Protein AF-A0A1I7NEY3-F1 (afdb_monomer)

Nearest PDB structures (foldseek):
  8rte-assembly1_A  TM=3.193E-01  e=5.894E-01  Bacillus phage phi105
  8rte-assembly1_B  TM=3.015E-01  e=9.142E-01  Bacillus phage phi105
  3q15-assembly2_B-3  TM=2.788E-01  e=2.014E+00  Bacillus subtilis
  4i9e-assembly1_B  TM=2.962E-01  e=4.844E+00  Bacillus subtilis subsp. subtilis str. 168
  4gyo-assembly3_B  TM=3.243E-01  e=7.190E+00  Bacillus subtilis subsp. subtilis str. 168

Foldseek 3Di:
DPPVVVVVVVVPVPPDDDPVVVVCVVPVDDDDPDDDDDDDPDDPPPPDVVVVVVVVVVLDALLVLLLVLLVCLLVVVLLSSLVSLQSSQCRCVVDPHDLLSNLLSLLSNLVSCLLVVNLVSNLVSLVVSLVSLVVVLVCLVVDDWDQPPDDPVSVVVCVVCVCVVSVVVSVLLSLLSVLLSLLSVLSSVCSVVVALPDPVNLVSLVVSLVSCCVNVNCPQLSNVLSPPDPPPDPLSRSSNSSVVLSVVLVVVLVVDVVGTDPSSSSSNSSSSSRDHQHSVNSVSSVVVVVVVVVCVVVVDDD

Organism: NCBI:txid51670

Sequence (302 aa):
MQISSILNAVRRDIAGANLYWLALVESGCILVEREASFFPIGDWQLPHKSELQARVAEIGTWTDQSLHAFAAMARVQIDDAARLWIRAAAIAEGAPSPAPLLAASRSNAGVAHIILGNAHEARHAFRTAEEGWRLVIAGIATLDVPMTGATSFHFRLATKVPHALIEPRRQRYRQLAEAALAITRFNLLIVDAGDPASESVTLQARDLTAMLKDILGPGSPEVRLLATPAEPATDASVFSSYAAKAADFAHRQNTLSTALSEDCATLEAAVALTALLGPQTFSAVRHLRKTEKARSEIGMPH

Mean predicted aligned error: 12.46 Å

pLDDT: mean 77.88, std 22.39, range [28.67, 98.69]

Secondary structure (DSSP, 8-state):
--HHHHHHHHTTS-SSS-TTTHHHHHTT-----S------S----PPPHHHHHHHHHHS--HHHHHHHHHHHHHTT-HHHHHHHHHHHHHHHHSS---HHHHHHHHHHHHHHHHHTT-HHHHHHHHHHHHHHHHHHHHHGGG-----TT--HHHHHHHHH-HHHHHHHHHHHHHHHHHHHHHHHHHHHHHHHH--TTSHHHHHHHHHHHHHHHHHH-TT-HHHHHHHS-SS---HHHHHHHHHHHHHHHHHHHHHHTTTS-HHHHHHHHHHHT-----HHHHHHHHHHHHHHHHHHHHT---

Structure (mmCIF, N/CA/C/O backbone):
data_AF-A0A1I7NEY3-F1
#
_entry.id   AF-A0A1I7NEY3-F1
#
loop_
_atom_site.group_PDB
_atom_site.id
_atom_site.type_symbol
_atom_site.label_atom_id
_atom_site.label_alt_id
_atom_site.label_comp_id
_atom_site.label_asym_id
_atom_site.label_entity_id
_atom_site.label_seq_id
_atom_site.pdbx_PDB_ins_code
_atom_site.Cartn_x
_atom_site.Cartn_y
_atom_site.Cartn_z
_atom_site.occupancy
_atom_site.B_iso_or_equiv
_atom_site.auth_seq_id
_atom_site.auth_comp_id
_atom_site.auth_asym_id
_atom_site.auth_atom_id
_atom_site.pdbx_PDB_model_num
ATOM 1 N N . MET A 1 1 ? -22.457 -8.016 -43.885 1.00 47.84 1 MET A N 1
ATOM 2 C CA . MET A 1 1 ? -22.580 -9.472 -43.631 1.00 47.84 1 MET A CA 1
ATOM 3 C C . MET A 1 1 ? -21.292 -10.066 -43.022 1.00 47.84 1 MET A C 1
ATOM 5 O O . MET A 1 1 ? -20.908 -11.169 -43.370 1.00 47.84 1 MET A O 1
ATOM 9 N N . GLN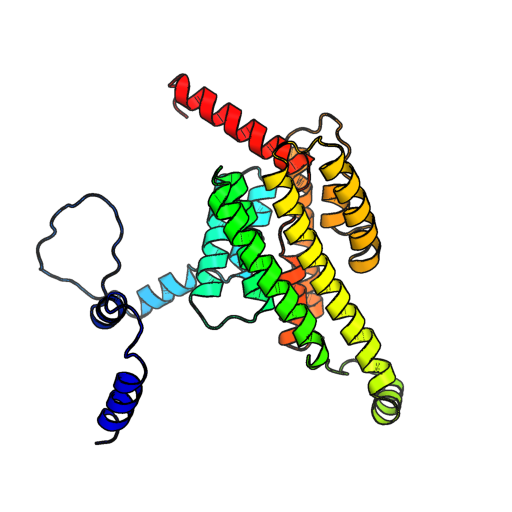 A 1 2 ? -20.623 -9.360 -42.094 1.00 42.41 2 GLN A N 1
ATOM 10 C CA . GLN A 1 2 ? -19.367 -9.817 -41.455 1.00 42.41 2 GLN A CA 1
ATOM 11 C C . GLN A 1 2 ? -19.383 -9.748 -39.912 1.00 42.41 2 GLN A C 1
ATOM 13 O O . GLN A 1 2 ? -18.540 -10.360 -39.271 1.00 42.41 2 GLN A O 1
ATOM 18 N N . ILE A 1 3 ? -20.383 -9.099 -39.300 1.00 37.59 3 ILE A N 1
ATOM 19 C CA . ILE A 1 3 ? -20.513 -8.980 -37.832 1.00 37.59 3 ILE A CA 1
ATOM 20 C C . ILE A 1 3 ? -21.095 -10.265 -37.203 1.00 37.59 3 ILE A C 1
ATOM 22 O O . ILE A 1 3 ? -20.729 -10.646 -36.096 1.00 37.59 3 ILE A O 1
ATOM 26 N N . SER A 1 4 ? -21.925 -11.009 -37.943 1.00 35.53 4 SER A N 1
ATOM 27 C CA . SER A 1 4 ? -22.541 -12.259 -37.461 1.00 35.53 4 SER A CA 1
ATOM 28 C C . SER A 1 4 ? -21.542 -13.423 -37.315 1.00 35.53 4 SER A C 1
ATOM 30 O O . SER A 1 4 ? -21.757 -14.321 -36.506 1.00 35.53 4 SER A O 1
ATOM 32 N N . SER A 1 5 ? -20.416 -13.388 -38.038 1.00 34.34 5 SER A N 1
ATOM 33 C CA . SER A 1 5 ? -19.360 -14.410 -37.944 1.00 34.34 5 SER A CA 1
ATOM 34 C C . SER A 1 5 ? -18.531 -14.266 -36.659 1.00 34.34 5 SER A C 1
ATOM 36 O O . SER A 1 5 ? -18.261 -15.252 -35.977 1.00 34.34 5 SER A O 1
ATOM 38 N N . ILE A 1 6 ? -18.220 -13.023 -36.269 1.00 38.16 6 ILE A N 1
ATOM 39 C CA . ILE A 1 6 ? -17.430 -12.707 -35.069 1.00 38.16 6 ILE A CA 1
ATOM 40 C C . ILE A 1 6 ? -18.232 -13.012 -33.793 1.00 38.16 6 ILE A C 1
ATOM 42 O O . ILE A 1 6 ? -17.700 -13.598 -32.853 1.00 38.16 6 ILE A O 1
ATOM 46 N N . LEU A 1 7 ? -19.540 -12.730 -33.792 1.00 36.28 7 LEU A N 1
ATOM 47 C CA . LEU A 1 7 ? -20.427 -13.051 -32.665 1.00 36.28 7 LEU A CA 1
ATOM 48 C C . LEU A 1 7 ? -20.604 -14.564 -32.449 1.00 36.28 7 LEU A C 1
ATOM 50 O O . LEU A 1 7 ? -20.715 -15.014 -31.312 1.00 36.28 7 LEU A O 1
ATOM 54 N N . ASN A 1 8 ? -20.570 -15.372 -33.513 1.00 36.88 8 ASN A N 1
ATOM 55 C CA . ASN A 1 8 ? -20.680 -16.829 -33.395 1.00 36.88 8 ASN A CA 1
ATOM 56 C C . ASN A 1 8 ? -19.380 -17.512 -32.935 1.00 36.88 8 ASN A C 1
ATOM 58 O O . ASN A 1 8 ? -19.449 -18.631 -32.425 1.00 36.88 8 ASN A O 1
ATOM 62 N N . ALA A 1 9 ? -18.225 -16.856 -33.090 1.00 35.66 9 ALA A N 1
ATOM 63 C CA . ALA A 1 9 ? -16.947 -17.343 -32.569 1.00 35.66 9 ALA A CA 1
ATOM 64 C C . ALA A 1 9 ? -16.837 -17.108 -31.052 1.00 35.66 9 ALA A C 1
ATOM 66 O O . ALA A 1 9 ? -16.517 -18.034 -30.315 1.00 35.66 9 ALA A O 1
ATOM 67 N N . VAL A 1 10 ? -17.234 -15.923 -30.570 1.00 38.28 10 VAL A N 1
ATOM 68 C CA . VAL A 1 10 ? -17.257 -15.600 -29.127 1.00 38.28 10 VAL A CA 1
ATOM 69 C C . VAL A 1 10 ? -18.265 -16.472 -28.363 1.00 38.28 10 VAL A C 1
ATOM 71 O O . VAL A 1 10 ? -18.038 -16.835 -27.213 1.00 38.28 10 VAL A O 1
ATOM 74 N N . ARG A 1 11 ? -19.357 -16.890 -29.018 1.00 38.28 11 ARG A N 1
ATOM 75 C CA . ARG A 1 11 ? -20.401 -17.731 -28.410 1.00 38.28 11 ARG A CA 1
ATOM 76 C C . ARG A 1 11 ? -19.991 -19.195 -28.186 1.00 38.28 11 ARG A C 1
ATOM 78 O O . ARG A 1 11 ? -20.669 -19.879 -27.426 1.00 38.28 11 ARG A O 1
ATOM 85 N N . ARG A 1 12 ? -18.930 -19.697 -28.835 1.00 37.97 12 ARG A N 1
ATOM 86 C CA . ARG A 1 12 ? -18.496 -21.106 -28.690 1.00 37.97 12 ARG A CA 1
ATOM 87 C C . ARG A 1 12 ? -17.447 -21.339 -27.604 1.00 37.97 12 ARG A C 1
ATOM 89 O O . ARG A 1 12 ? -17.398 -22.452 -27.095 1.00 37.97 12 ARG A O 1
ATOM 96 N N . ASP A 1 13 ? -16.698 -20.317 -27.195 1.00 35.66 13 ASP A N 1
ATOM 97 C CA . ASP A 1 13 ? -15.629 -20.466 -26.190 1.00 35.66 13 ASP A CA 1
ATOM 98 C C . ASP A 1 13 ? -16.082 -20.231 -24.736 1.00 35.66 13 ASP A C 1
ATOM 100 O O . ASP A 1 13 ? -15.314 -20.439 -23.802 1.00 35.66 13 ASP A O 1
ATOM 104 N N . ILE A 1 14 ? -17.350 -19.871 -24.508 1.00 41.09 14 ILE A N 1
ATOM 105 C CA . ILE A 1 14 ? -17.916 -19.639 -23.165 1.00 41.09 14 ILE A CA 1
ATOM 106 C C . ILE A 1 14 ? -18.933 -20.739 -22.822 1.00 41.09 14 ILE A C 1
ATOM 108 O O . ILE A 1 14 ? -20.052 -20.483 -22.390 1.00 41.09 14 ILE A O 1
ATOM 112 N N . ALA A 1 15 ? -18.558 -22.002 -23.031 1.00 34.91 15 ALA A N 1
ATOM 113 C CA . ALA A 1 15 ? -19.381 -23.157 -22.651 1.00 34.91 15 ALA A CA 1
ATOM 114 C C . ALA A 1 15 ? -19.146 -23.631 -21.198 1.00 34.91 15 ALA A C 1
ATOM 116 O O . ALA A 1 15 ? -19.562 -24.728 -20.837 1.00 34.91 15 ALA A O 1
ATOM 117 N N . GLY A 1 16 ? -18.492 -22.823 -20.352 1.00 39.34 16 GLY A N 1
ATOM 118 C CA . GLY A 1 16 ? -18.157 -23.206 -18.972 1.00 39.34 16 GLY A CA 1
ATOM 119 C C . GLY A 1 16 ? -18.283 -22.114 -17.907 1.00 39.34 16 GLY A C 1
ATOM 120 O O . GLY A 1 16 ? -17.994 -22.386 -16.747 1.00 39.34 16 GLY A O 1
ATOM 121 N N . ALA A 1 17 ? -18.714 -20.896 -18.254 1.00 35.00 17 ALA A N 1
ATOM 122 C CA . ALA A 1 17 ? -18.851 -19.804 -17.291 1.00 35.00 17 ALA A CA 1
ATOM 123 C C . ALA A 1 17 ? -20.328 -19.460 -17.056 1.00 35.00 17 ALA A C 1
ATOM 125 O O . ALA A 1 17 ? -21.095 -19.257 -17.993 1.00 35.00 17 ALA A O 1
ATOM 126 N N . ASN A 1 18 ? -20.698 -19.427 -15.777 1.00 33.25 18 ASN A N 1
ATOM 127 C CA . ASN A 1 18 ? -22.007 -19.118 -15.204 1.00 33.25 18 ASN A CA 1
ATOM 128 C C . ASN A 1 18 ? -22.864 -18.143 -16.048 1.00 33.25 18 ASN A C 1
ATOM 130 O O . ASN A 1 18 ? -22.547 -16.960 -16.171 1.00 33.25 18 ASN A O 1
ATOM 134 N N . LEU A 1 19 ? -24.004 -18.634 -16.550 1.00 33.75 19 LEU A N 1
ATOM 135 C CA . LEU A 1 19 ? -24.998 -17.914 -17.371 1.00 33.75 19 LEU A CA 1
ATOM 136 C C . LEU A 1 19 ? -25.639 -16.682 -16.692 1.00 33.75 19 LEU A C 1
ATOM 138 O O . LEU A 1 19 ? -26.406 -15.965 -17.327 1.00 33.75 19 LEU A O 1
ATOM 142 N N . TYR A 1 20 ? -25.308 -16.401 -15.430 1.00 31.70 20 TYR A N 1
ATOM 143 C CA . TYR A 1 20 ? -25.835 -15.261 -14.678 1.00 31.70 20 TYR A CA 1
ATOM 144 C C . TYR A 1 20 ? -25.237 -13.902 -15.079 1.00 31.70 20 TYR A C 1
ATOM 146 O O . TYR A 1 20 ? -25.885 -12.879 -14.879 1.00 31.70 20 TYR A O 1
ATOM 154 N N . TRP A 1 21 ? -24.044 -13.863 -15.682 1.00 31.83 21 TRP A N 1
ATOM 155 C CA . TRP A 1 21 ? -23.381 -12.589 -16.005 1.00 31.83 21 TRP A CA 1
ATOM 156 C C . TRP A 1 21 ? -23.714 -12.038 -17.397 1.00 31.83 21 TRP A C 1
ATOM 158 O O . TRP A 1 21 ? -23.719 -10.824 -17.589 1.00 31.83 21 TRP A O 1
ATOM 168 N N . LEU A 1 22 ? -24.058 -12.897 -18.361 1.00 30.47 22 LEU A N 1
ATOM 169 C CA . LEU A 1 22 ? -24.340 -12.466 -19.738 1.00 30.47 22 LEU A CA 1
ATOM 170 C C . LEU A 1 22 ? -25.695 -11.755 -19.880 1.00 30.47 22 LEU A C 1
ATOM 172 O O . LEU A 1 22 ? -25.815 -10.836 -20.686 1.00 30.47 22 LEU A O 1
ATOM 176 N N . ALA A 1 23 ? -26.679 -12.082 -19.036 1.00 32.38 23 ALA A N 1
ATOM 177 C CA . ALA A 1 23 ? -27.958 -11.370 -19.022 1.00 32.38 23 ALA A CA 1
ATOM 178 C C . ALA A 1 23 ? -27.851 -9.943 -18.440 1.00 32.38 23 ALA A C 1
ATOM 180 O O . ALA A 1 23 ? -28.668 -9.084 -18.781 1.00 32.38 23 ALA A O 1
ATOM 181 N N . LEU A 1 24 ? -26.836 -9.667 -17.604 1.00 36.44 24 LEU A N 1
ATOM 182 C CA . LEU A 1 24 ? -26.641 -8.352 -16.978 1.00 36.44 24 LEU A CA 1
ATOM 183 C C . LEU A 1 24 ? -26.025 -7.317 -17.930 1.00 36.44 24 LEU A C 1
ATOM 185 O O . LEU A 1 24 ? -26.302 -6.127 -17.794 1.00 36.44 24 LEU A O 1
ATOM 189 N N . VAL A 1 25 ? -25.228 -7.753 -18.909 1.00 35.81 25 VAL A N 1
ATOM 190 C CA . VAL A 1 25 ? -24.571 -6.842 -19.862 1.00 35.81 25 VAL A CA 1
ATOM 191 C C . VAL A 1 25 ? -25.465 -6.542 -21.069 1.00 35.81 25 VAL A C 1
ATOM 193 O O . VAL A 1 25 ? -25.467 -5.412 -21.548 1.00 35.81 25 VAL A O 1
ATOM 196 N N . GLU A 1 26 ? -26.284 -7.498 -21.525 1.00 35.38 26 GLU A N 1
ATOM 197 C CA . GLU A 1 26 ? -27.199 -7.263 -22.656 1.00 35.38 26 GLU A CA 1
ATOM 198 C C . GLU A 1 26 ? -28.467 -6.471 -22.281 1.00 35.38 26 GLU A C 1
ATOM 200 O O . GLU A 1 26 ? -29.085 -5.880 -23.165 1.00 35.38 26 GLU A O 1
ATOM 205 N N . SER A 1 27 ? -28.835 -6.387 -20.994 1.00 37.03 27 SER A N 1
ATOM 206 C CA . SER A 1 27 ? -30.101 -5.753 -20.567 1.00 37.03 27 SER A CA 1
ATOM 207 C C . SER A 1 27 ? -29.958 -4.380 -19.899 1.00 37.03 27 SER A C 1
ATOM 209 O O . SER A 1 27 ? -30.967 -3.759 -19.581 1.00 37.03 27 SER A O 1
ATOM 211 N N . GLY A 1 28 ? -28.740 -3.875 -19.668 1.00 33.06 28 GLY A N 1
ATOM 212 C CA . GLY A 1 28 ? -28.544 -2.531 -19.105 1.00 33.06 28 GLY A CA 1
ATOM 213 C C . GLY A 1 28 ? -29.179 -2.304 -17.721 1.00 33.06 28 GLY A C 1
ATOM 214 O O . GLY A 1 28 ? -29.596 -1.188 -17.421 1.00 33.06 28 GLY A O 1
ATOM 215 N N . CYS A 1 29 ? -29.264 -3.332 -16.870 1.00 32.00 29 CYS A N 1
ATOM 216 C CA . CYS A 1 29 ? -29.813 -3.208 -15.517 1.00 32.00 29 CYS A CA 1
ATOM 217 C C . CYS A 1 29 ? -28.694 -3.176 -14.466 1.00 32.00 29 CYS A C 1
ATOM 219 O O . CYS A 1 29 ? -28.028 -4.180 -14.226 1.00 32.00 29 CYS A O 1
ATOM 221 N N . ILE A 1 30 ? -28.528 -2.034 -13.793 1.00 31.48 30 ILE A N 1
ATOM 222 C CA . ILE A 1 30 ? -27.801 -1.941 -12.520 1.00 31.48 30 ILE A CA 1
ATOM 223 C C . ILE A 1 30 ? -28.818 -2.217 -11.410 1.00 31.48 30 ILE A C 1
ATOM 225 O O . ILE A 1 30 ? -29.722 -1.412 -11.190 1.00 31.48 30 ILE A O 1
ATOM 229 N N . LEU A 1 31 ? -28.681 -3.340 -10.704 1.00 28.67 31 LEU A N 1
ATOM 230 C CA . LEU A 1 31 ? -29.398 -3.555 -9.448 1.00 28.67 31 LEU A CA 1
ATOM 231 C C . LEU A 1 31 ? -28.707 -2.745 -8.348 1.00 28.67 31 LEU A C 1
ATOM 233 O O . LEU A 1 31 ? -27.649 -3.119 -7.848 1.00 28.67 31 LEU A O 1
ATOM 237 N N . VAL A 1 32 ? -29.313 -1.614 -7.987 1.00 29.80 32 VAL A N 1
ATOM 238 C CA . VAL A 1 32 ? -29.072 -0.951 -6.704 1.00 29.80 32 VAL A CA 1
ATOM 239 C C . VAL A 1 32 ? -29.997 -1.625 -5.695 1.00 29.80 32 VAL A C 1
ATOM 241 O O . VAL A 1 32 ? -31.214 -1.475 -5.779 1.00 29.80 32 VAL A O 1
ATOM 244 N N . GLU A 1 33 ? -29.437 -2.378 -4.749 1.00 31.98 33 GLU A N 1
ATOM 245 C CA . GLU A 1 33 ? -30.181 -2.851 -3.579 1.00 31.98 33 GLU A CA 1
ATOM 246 C C . GLU A 1 33 ? -30.560 -1.649 -2.701 1.00 31.98 33 GLU A C 1
AT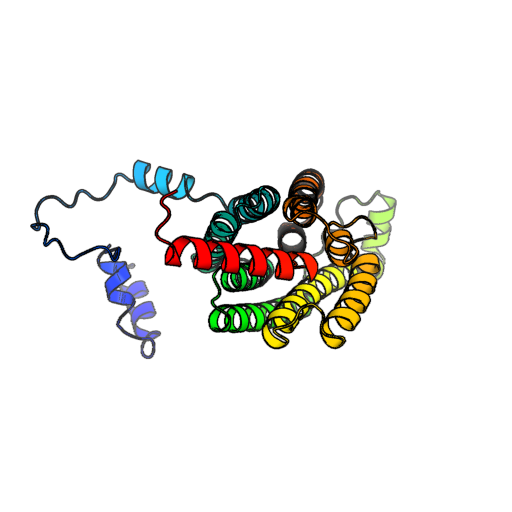OM 248 O O . GLU A 1 33 ? -29.804 -1.190 -1.844 1.00 31.98 33 GLU A O 1
ATOM 253 N N . ARG A 1 34 ? -31.757 -1.114 -2.933 1.00 31.38 34 ARG A N 1
ATOM 254 C CA . ARG A 1 34 ? -32.534 -0.378 -1.936 1.00 31.38 34 ARG A CA 1
ATOM 255 C C . ARG A 1 34 ? -34.003 -0.703 -2.161 1.00 31.38 34 ARG A C 1
ATOM 257 O O . ARG A 1 34 ? -34.484 -0.560 -3.275 1.00 31.38 34 ARG A O 1
ATOM 264 N N . GLU A 1 35 ? -34.633 -1.193 -1.095 1.00 32.16 35 GLU A N 1
ATOM 265 C CA . GLU A 1 35 ? -36.068 -1.417 -0.869 1.00 32.16 35 GLU A CA 1
ATOM 266 C C . GLU A 1 35 ? -36.972 -1.431 -2.108 1.00 32.16 35 GLU A C 1
ATOM 268 O O . GLU A 1 35 ? -37.218 -0.412 -2.751 1.00 32.16 35 GLU A O 1
ATOM 273 N N . ALA A 1 36 ? -37.527 -2.615 -2.376 1.00 34.22 36 ALA A N 1
ATOM 274 C CA . ALA A 1 36 ? -38.469 -2.916 -3.443 1.00 34.22 36 ALA A CA 1
ATOM 275 C C . ALA A 1 36 ? -39.700 -1.990 -3.433 1.00 34.22 36 ALA A C 1
ATOM 277 O O . ALA A 1 36 ? -40.764 -2.321 -2.916 1.00 34.22 36 ALA A O 1
ATOM 278 N N . SER A 1 37 ? -39.553 -0.837 -4.076 1.00 29.36 37 SER A N 1
ATOM 279 C CA . SER A 1 37 ? -40.646 -0.050 -4.629 1.00 29.36 37 SER A CA 1
ATOM 280 C C . SER A 1 37 ? -40.785 -0.462 -6.089 1.00 29.36 37 SER A C 1
ATOM 282 O O . SER A 1 37 ? -39.917 -0.175 -6.911 1.00 29.36 37 SER A O 1
ATOM 284 N N . PHE A 1 38 ? -41.850 -1.191 -6.405 1.00 33.78 38 PHE A N 1
ATOM 285 C CA . PHE A 1 38 ? -42.215 -1.551 -7.773 1.00 33.78 38 PHE A CA 1
ATOM 286 C C . PHE A 1 38 ? -42.506 -0.258 -8.559 1.00 33.78 38 PHE A C 1
ATOM 288 O O . PHE A 1 38 ? -43.575 0.332 -8.412 1.00 33.78 38 PHE A O 1
ATOM 295 N N . PHE A 1 39 ? -41.550 0.220 -9.359 1.00 32.28 39 PHE A N 1
ATOM 296 C CA . PHE A 1 39 ? -41.787 1.327 -10.287 1.00 32.28 39 PHE A CA 1
ATOM 297 C C . PHE A 1 39 ? -42.414 0.788 -11.584 1.00 32.28 39 PHE A C 1
ATOM 299 O O . PHE A 1 39 ? -41.952 -0.233 -12.103 1.00 32.28 39 PHE A O 1
ATOM 306 N N . PRO A 1 40 ? -43.474 1.426 -12.117 1.00 34.16 40 PRO A N 1
ATOM 307 C CA . PRO A 1 40 ? -44.102 0.995 -13.359 1.00 34.16 40 PRO A CA 1
ATOM 308 C C . PRO A 1 40 ? -43.127 1.145 -14.533 1.00 34.16 40 PRO A C 1
ATOM 310 O O . PRO A 1 40 ? -42.351 2.095 -14.598 1.00 34.16 40 PRO A O 1
ATOM 313 N N . ILE A 1 41 ? -43.184 0.195 -15.470 1.00 38.50 41 ILE A N 1
ATOM 314 C CA . ILE A 1 41 ? -42.407 0.177 -16.716 1.00 38.50 41 ILE A CA 1
ATOM 315 C C . ILE A 1 41 ? -42.947 1.280 -17.640 1.00 38.50 41 ILE A C 1
ATOM 317 O O . ILE A 1 41 ? -43.728 1.027 -18.552 1.00 38.50 41 ILE A O 1
ATOM 321 N N . GLY A 1 42 ? -42.583 2.524 -17.355 1.00 38.47 42 GLY A N 1
ATOM 322 C CA . GLY A 1 42 ? -42.894 3.697 -18.159 1.00 38.47 42 GLY A CA 1
ATOM 323 C C . GLY A 1 42 ? -41.736 4.674 -18.038 1.00 38.47 42 GLY A C 1
ATOM 324 O O . GLY A 1 42 ? -41.429 5.121 -16.940 1.00 38.47 42 GLY A O 1
ATOM 325 N N . ASP A 1 43 ? -41.087 4.949 -19.167 1.00 36.97 43 ASP A N 1
ATOM 326 C CA . ASP A 1 43 ? -40.008 5.927 -19.344 1.00 36.97 43 ASP A CA 1
ATOM 327 C C . ASP A 1 43 ? -38.664 5.623 -18.659 1.00 36.97 43 ASP A C 1
ATOM 329 O O . ASP A 1 43 ? -38.125 6.404 -17.878 1.00 36.97 43 ASP A O 1
ATOM 333 N N . TRP A 1 44 ? -38.027 4.521 -19.070 1.00 38.19 44 TRP A N 1
ATOM 334 C CA . TRP A 1 44 ? -36.570 4.387 -18.955 1.00 38.19 44 TRP A CA 1
ATOM 335 C C . TRP A 1 44 ? -35.893 5.240 -20.035 1.00 38.19 44 TRP A C 1
ATOM 337 O O . TRP A 1 44 ? -35.524 4.747 -21.102 1.00 38.19 44 TRP A O 1
ATOM 347 N N . GLN A 1 45 ? -35.731 6.538 -19.777 1.00 44.47 45 GLN A N 1
ATOM 348 C CA . GLN A 1 45 ? -34.777 7.333 -20.545 1.00 44.47 45 GLN A CA 1
ATOM 349 C C . GLN A 1 45 ? -33.369 6.880 -20.155 1.00 44.47 45 GLN A C 1
ATOM 351 O O . GLN A 1 45 ? -32.915 7.106 -19.033 1.00 44.47 45 GLN A O 1
ATOM 356 N N . LEU A 1 46 ? -32.685 6.197 -21.078 1.00 43.50 46 LEU A N 1
ATOM 357 C CA . LEU A 1 46 ? -31.259 5.918 -20.939 1.00 43.50 46 LEU A CA 1
ATOM 358 C C . LEU A 1 46 ? -30.541 7.256 -20.701 1.00 43.50 46 LEU A C 1
ATOM 360 O O . LEU A 1 46 ? -30.738 8.176 -21.503 1.00 43.50 46 LEU A O 1
ATOM 364 N N . PRO A 1 47 ? -29.743 7.388 -19.624 1.00 46.84 47 PRO A N 1
ATOM 365 C CA . PRO A 1 47 ? -29.052 8.632 -19.326 1.00 46.84 47 PRO A CA 1
ATOM 366 C C . PRO A 1 47 ? -28.243 9.067 -20.541 1.00 46.84 47 PRO A C 1
ATOM 368 O O . PRO A 1 47 ? -27.624 8.249 -21.235 1.00 46.84 47 PRO A O 1
ATOM 371 N N . HIS A 1 48 ? -28.291 10.365 -20.825 1.00 53.03 48 HIS A N 1
ATOM 372 C CA . HIS A 1 48 ? -27.687 10.915 -22.027 1.00 53.03 48 HIS A CA 1
ATOM 373 C C . HIS A 1 48 ? -26.185 10.580 -22.019 1.00 53.03 48 HIS A C 1
ATOM 375 O O . HIS A 1 48 ? -25.550 10.579 -20.965 1.00 53.03 48 HIS A O 1
ATOM 381 N N . LYS A 1 49 ? -25.573 10.299 -23.178 1.00 46.06 49 LYS A N 1
ATOM 382 C CA . LYS A 1 49 ? -24.144 9.919 -23.260 1.00 46.06 49 LYS A CA 1
ATOM 383 C C . LYS A 1 49 ? -23.224 10.908 -22.520 1.00 46.06 49 LYS A C 1
ATOM 385 O O . LYS A 1 49 ? -22.218 10.495 -21.957 1.00 46.06 49 LYS A O 1
ATOM 390 N N . SER A 1 50 ? -23.611 12.183 -22.467 1.00 38.31 50 SER A N 1
ATOM 391 C CA . SER A 1 50 ? -22.965 13.255 -21.703 1.00 38.31 50 SER A CA 1
ATOM 392 C C . SER A 1 50 ? -23.104 13.121 -20.180 1.00 38.31 50 SER A C 1
ATOM 394 O O . SER A 1 50 ? -22.164 13.451 -19.471 1.00 38.31 50 SER A O 1
ATOM 396 N N . GLU A 1 51 ? -24.224 12.612 -19.663 1.00 45.16 51 GLU A N 1
ATOM 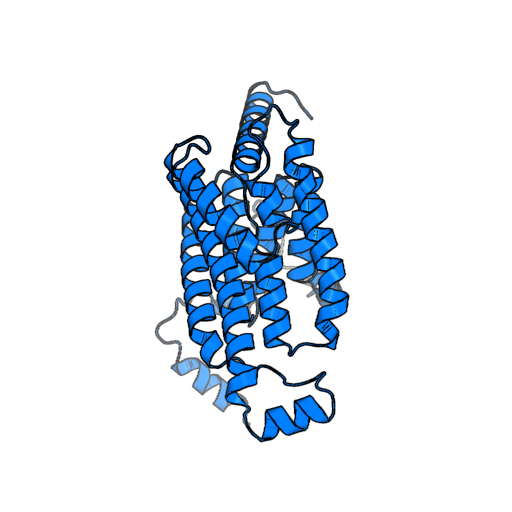397 C CA . GLU A 1 51 ? -24.422 12.325 -18.232 1.00 45.16 51 GLU A CA 1
ATOM 398 C C . GLU A 1 51 ? -23.698 11.049 -17.806 1.00 45.16 51 GLU A C 1
ATOM 400 O O . GLU A 1 51 ? -23.121 11.005 -16.726 1.00 45.16 51 GLU A O 1
ATOM 405 N N . LEU A 1 52 ? -23.664 10.026 -18.666 1.00 48.59 52 LEU A N 1
ATOM 406 C CA . LEU A 1 52 ? -22.820 8.848 -18.454 1.00 48.59 52 LEU A CA 1
ATOM 407 C C . LEU A 1 52 ? -21.335 9.226 -18.471 1.00 48.59 52 LEU A C 1
ATOM 409 O O . LEU A 1 52 ? -20.588 8.775 -17.614 1.00 48.59 52 LEU A O 1
ATOM 413 N N . GLN A 1 53 ? -20.907 10.098 -19.386 1.00 41.12 53 GLN A N 1
ATOM 414 C CA . GLN A 1 53 ? -19.536 10.616 -19.420 1.00 41.12 53 GLN A CA 1
ATOM 415 C C . GLN A 1 53 ? -19.220 11.540 -18.237 1.00 41.12 53 GLN A C 1
ATOM 417 O O . GLN A 1 53 ? -18.114 11.465 -17.718 1.00 41.12 53 GLN A O 1
ATOM 422 N N . ALA A 1 54 ? -20.172 12.353 -17.766 1.00 43.88 54 ALA A N 1
ATOM 423 C CA . ALA A 1 54 ? -20.013 13.165 -16.558 1.00 43.88 54 ALA A CA 1
ATOM 424 C C . ALA A 1 54 ? -19.941 12.297 -15.291 1.00 43.88 54 ALA A C 1
ATOM 426 O O . ALA A 1 54 ? -19.086 12.528 -14.445 1.00 43.88 54 ALA A O 1
ATOM 427 N N . ARG A 1 55 ? -20.757 11.240 -15.199 1.00 45.00 55 ARG A N 1
ATOM 428 C CA . ARG A 1 55 ? -20.703 10.253 -14.108 1.00 45.00 55 ARG A CA 1
ATOM 429 C C . ARG A 1 55 ? -19.428 9.413 -14.138 1.00 45.00 55 ARG A C 1
ATOM 431 O O . ARG A 1 55 ? -18.899 9.083 -13.088 1.00 45.00 55 ARG A O 1
ATOM 438 N N . VAL A 1 56 ? -18.908 9.092 -15.323 1.00 47.59 56 VAL A N 1
ATOM 439 C CA . VAL A 1 56 ? -17.596 8.444 -15.487 1.00 47.59 56 VAL A CA 1
ATOM 440 C C . VAL A 1 56 ? -16.454 9.417 -15.166 1.00 47.59 56 VAL A C 1
ATOM 442 O O . VAL A 1 56 ? -15.460 8.992 -14.594 1.00 47.59 56 VAL A O 1
ATOM 445 N N . ALA A 1 57 ? -16.606 10.716 -15.444 1.00 45.91 57 ALA A N 1
ATOM 446 C CA . ALA A 1 57 ? -15.654 11.753 -15.035 1.00 45.91 57 ALA A CA 1
ATOM 447 C C . ALA A 1 57 ? -15.703 12.061 -13.522 1.00 45.91 57 ALA A C 1
ATOM 449 O O . ALA A 1 57 ? -14.693 12.467 -12.954 1.00 45.91 57 ALA A O 1
ATOM 450 N N . GLU A 1 58 ? -16.840 11.834 -12.851 1.00 49.28 58 GLU A N 1
ATOM 451 C CA . GLU A 1 58 ? -16.960 11.874 -11.382 1.00 49.28 58 GLU A CA 1
ATOM 452 C C . GLU A 1 58 ? -16.281 10.677 -10.699 1.00 49.28 58 GLU A C 1
ATOM 454 O O . GLU A 1 58 ? -15.873 10.767 -9.534 1.00 49.28 58 GLU A O 1
ATOM 459 N N . ILE A 1 59 ? -16.114 9.555 -11.408 1.00 55.56 59 ILE A N 1
ATOM 460 C CA . ILE A 1 59 ? -15.297 8.432 -10.947 1.00 55.56 59 ILE A CA 1
ATOM 461 C C . ILE A 1 59 ? -13.834 8.819 -11.188 1.00 55.56 59 ILE A C 1
ATOM 463 O O . ILE A 1 59 ? -13.229 8.462 -12.194 1.00 55.56 59 ILE A O 1
ATOM 467 N N . GLY A 1 60 ? -13.273 9.599 -10.255 1.00 67.19 60 GLY A N 1
ATOM 468 C CA . GLY A 1 60 ? -11.848 9.947 -10.260 1.00 67.19 60 GLY A CA 1
ATOM 469 C C . GLY A 1 60 ? -10.973 8.702 -10.424 1.00 67.19 60 GLY A C 1
ATOM 470 O O . GLY A 1 60 ? -11.391 7.602 -10.052 1.00 67.19 60 GLY A O 1
ATOM 471 N N . THR A 1 61 ? -9.772 8.867 -10.976 1.00 88.38 61 THR A N 1
ATOM 472 C CA . THR A 1 61 ? -8.890 7.743 -11.324 1.00 88.38 61 THR A CA 1
ATOM 473 C C . THR A 1 61 ? -8.515 6.909 -10.095 1.00 88.38 61 THR A C 1
ATOM 475 O O . THR A 1 61 ? -8.642 7.359 -8.955 1.00 88.38 61 THR A O 1
ATOM 478 N N . TRP A 1 62 ? -7.999 5.691 -10.302 1.00 93.06 62 TRP A N 1
ATOM 479 C CA . TRP A 1 62 ? -7.465 4.869 -9.206 1.00 93.06 62 TRP A CA 1
ATOM 480 C C . TRP A 1 62 ? -6.492 5.652 -8.304 1.00 93.06 62 TRP A C 1
ATOM 482 O O . TRP A 1 62 ? -6.553 5.549 -7.074 1.00 93.06 62 TRP A O 1
ATOM 492 N N . THR A 1 63 ? -5.626 6.461 -8.921 1.00 92.94 63 THR A N 1
ATOM 493 C CA . THR A 1 63 ? -4.649 7.311 -8.235 1.00 92.94 63 THR A CA 1
ATOM 494 C C . THR A 1 63 ? -5.352 8.348 -7.367 1.00 92.94 63 THR A C 1
ATOM 496 O O . THR A 1 63 ? -5.015 8.483 -6.190 1.00 92.94 63 THR A O 1
ATOM 499 N N . ASP A 1 64 ? -6.368 9.025 -7.908 1.00 92.38 64 ASP A N 1
ATOM 500 C CA . ASP A 1 64 ? -7.126 10.055 -7.187 1.00 92.38 64 ASP A CA 1
ATOM 501 C C . ASP A 1 64 ? -7.853 9.465 -5.977 1.00 92.38 64 ASP A C 1
ATOM 503 O O . ASP A 1 64 ? -7.757 9.999 -4.871 1.00 92.38 64 ASP A O 1
ATOM 507 N N . GLN A 1 65 ? -8.529 8.322 -6.153 1.00 94.69 65 GLN A N 1
ATOM 508 C CA . GLN A 1 65 ? -9.214 7.640 -5.050 1.00 94.69 65 GLN A CA 1
ATOM 509 C C . GLN A 1 65 ? -8.223 7.205 -3.964 1.00 94.69 65 GLN A C 1
ATOM 511 O O . GLN A 1 65 ? -8.474 7.409 -2.775 1.00 94.69 65 GLN A O 1
ATOM 516 N N . SER A 1 66 ? -7.072 6.653 -4.359 1.00 95.44 66 SER A N 1
ATOM 517 C CA . SER A 1 66 ? -6.032 6.219 -3.421 1.00 95.44 66 SER A CA 1
ATOM 518 C C . SER A 1 66 ? -5.434 7.394 -2.642 1.00 95.44 66 SER A C 1
ATOM 520 O O . SER A 1 66 ? -5.264 7.302 -1.425 1.00 95.44 66 SER A O 1
ATOM 522 N N . LEU A 1 67 ? -5.165 8.524 -3.303 1.00 95.06 67 LEU A N 1
ATOM 523 C CA . LEU A 1 67 ? -4.675 9.743 -2.653 1.00 95.06 67 LEU A CA 1
ATOM 524 C C . LEU A 1 67 ? -5.711 10.360 -1.715 1.00 95.06 67 LEU A C 1
ATOM 526 O O . LEU A 1 67 ? -5.375 10.728 -0.586 1.00 95.06 67 LEU A O 1
ATOM 530 N N . HIS A 1 68 ? -6.973 10.436 -2.141 1.00 95.31 68 HIS A N 1
ATOM 531 C CA . HIS A 1 68 ? -8.060 10.907 -1.287 1.00 95.31 68 HIS A CA 1
ATOM 532 C C . HIS A 1 68 ? -8.238 10.014 -0.059 1.00 95.31 68 HIS A C 1
ATOM 534 O O . HIS A 1 68 ? -8.506 10.534 1.023 1.00 95.31 68 HIS A O 1
ATOM 540 N N . ALA A 1 69 ? -8.031 8.701 -0.183 1.00 96.50 69 ALA A N 1
ATOM 541 C CA . ALA A 1 69 ? -8.069 7.795 0.958 1.00 96.50 69 ALA A CA 1
ATOM 542 C C . ALA A 1 69 ? -6.943 8.091 1.964 1.00 96.50 69 ALA A C 1
ATOM 544 O O . ALA A 1 69 ? -7.202 8.180 3.164 1.00 96.50 69 ALA A O 1
ATOM 545 N N . PHE A 1 70 ? -5.711 8.338 1.499 1.00 96.06 70 PHE A N 1
ATOM 546 C CA . PHE A 1 70 ? -4.616 8.770 2.379 1.00 96.06 70 PHE A CA 1
ATOM 547 C C . PHE A 1 70 ? -4.894 10.127 3.044 1.00 96.06 70 PHE A C 1
ATOM 549 O O . PHE A 1 70 ? -4.622 10.299 4.234 1.00 96.06 70 PHE A O 1
ATOM 556 N N . ALA A 1 71 ? -5.486 11.076 2.317 1.00 95.25 71 ALA A N 1
ATOM 557 C CA . ALA A 1 71 ? -5.893 12.364 2.877 1.00 95.25 71 ALA A CA 1
ATOM 558 C C . ALA A 1 71 ? -7.023 12.219 3.915 1.00 95.25 71 ALA A C 1
ATOM 560 O O . ALA A 1 71 ? -7.000 12.883 4.952 1.00 95.25 71 ALA A O 1
ATOM 561 N N . ALA A 1 72 ? -7.992 11.332 3.672 1.00 95.56 72 ALA A N 1
ATOM 562 C CA . ALA A 1 72 ? -9.052 11.003 4.621 1.00 95.56 72 ALA A CA 1
ATOM 563 C C . ALA A 1 72 ? -8.482 10.352 5.890 1.00 95.56 72 ALA A C 1
ATOM 565 O O . ALA A 1 72 ? -8.812 10.797 6.991 1.00 95.56 72 ALA A O 1
ATOM 566 N N . MET A 1 73 ? -7.548 9.398 5.755 1.00 94.81 73 MET A N 1
ATOM 567 C CA . MET A 1 73 ? -6.817 8.828 6.895 1.00 94.81 73 MET A CA 1
ATOM 568 C C . MET A 1 73 ? -6.161 9.924 7.725 1.00 94.81 73 MET A C 1
ATOM 570 O O . MET A 1 73 ? -6.377 9.972 8.929 1.00 94.81 73 MET A O 1
ATOM 574 N N . ALA A 1 74 ? -5.431 10.846 7.090 1.00 93.38 74 ALA A N 1
ATOM 575 C CA . ALA A 1 74 ? -4.745 11.933 7.786 1.00 93.38 74 ALA A CA 1
ATOM 576 C C . ALA A 1 74 ? -5.682 12.873 8.563 1.00 93.38 74 ALA A C 1
ATOM 578 O O . ALA A 1 74 ? -5.263 13.487 9.543 1.00 93.38 74 ALA A O 1
ATOM 579 N N . ARG A 1 75 ? -6.949 12.971 8.143 1.00 93.69 75 ARG A N 1
ATOM 580 C CA . ARG A 1 75 ? -8.010 13.728 8.827 1.00 93.69 75 ARG A CA 1
ATOM 581 C C . ARG A 1 75 ? -8.817 12.883 9.817 1.00 93.69 75 ARG A C 1
ATOM 583 O O . ARG A 1 75 ? -9.840 13.350 10.305 1.00 93.69 75 ARG A O 1
ATOM 590 N N . VAL A 1 76 ? -8.376 11.657 10.112 1.00 93.06 76 VAL A N 1
ATOM 591 C CA . VAL A 1 76 ? -9.060 10.693 10.996 1.00 93.06 76 VAL A CA 1
ATOM 592 C C . VAL A 1 76 ? -10.454 10.293 10.468 1.00 93.06 76 VAL A C 1
ATOM 594 O O . VAL A 1 76 ? -11.299 9.786 11.198 1.00 93.06 76 VAL A O 1
ATOM 597 N N . GLN A 1 77 ? -10.703 10.467 9.166 1.00 94.50 77 GLN A N 1
ATOM 598 C CA . GLN A 1 77 ? -11.935 10.058 8.482 1.00 94.50 77 GLN A CA 1
ATOM 599 C C . GLN A 1 77 ? -11.799 8.606 7.998 1.00 94.50 77 GLN A C 1
ATOM 601 O O . GLN A 1 77 ? -11.773 8.328 6.797 1.00 94.50 77 GLN A O 1
ATOM 606 N N . ILE A 1 78 ? -11.643 7.670 8.941 1.00 94.94 78 ILE A N 1
ATOM 607 C CA . ILE A 1 78 ? -11.259 6.279 8.639 1.00 94.94 78 ILE A CA 1
ATOM 608 C C . ILE A 1 78 ? -12.293 5.551 7.760 1.00 94.94 78 ILE A C 1
ATOM 610 O O . ILE A 1 78 ? -11.921 4.777 6.880 1.00 94.94 78 ILE A O 1
ATOM 614 N N . ASP A 1 79 ? -13.582 5.852 7.927 1.00 96.12 79 ASP A N 1
ATOM 615 C CA . ASP A 1 79 ? -14.659 5.288 7.107 1.00 96.12 79 ASP A CA 1
ATOM 616 C C . ASP A 1 79 ? -14.633 5.775 5.659 1.00 96.12 79 ASP A C 1
ATOM 618 O O . ASP A 1 79 ? -14.833 4.989 4.729 1.00 96.12 79 ASP A O 1
ATOM 622 N N . ASP A 1 80 ? -14.366 7.067 5.456 1.00 96.88 80 ASP A N 1
ATOM 623 C CA . ASP A 1 80 ? -14.216 7.630 4.116 1.00 96.88 80 ASP A CA 1
ATOM 624 C C . ASP A 1 80 ? -12.996 7.032 3.422 1.00 96.88 80 ASP A C 1
ATOM 626 O O . ASP A 1 80 ? -13.092 6.618 2.266 1.00 96.88 80 ASP A O 1
ATOM 630 N N . ALA A 1 81 ? -11.876 6.903 4.137 1.00 97.38 81 ALA A N 1
ATOM 631 C CA . ALA A 1 81 ? -10.677 6.266 3.608 1.00 97.38 81 ALA A CA 1
ATOM 632 C C . ALA A 1 81 ? -10.938 4.826 3.145 1.00 97.38 81 ALA A C 1
ATOM 634 O O . ALA A 1 81 ? -10.574 4.462 2.024 1.00 97.38 81 ALA A O 1
ATOM 635 N N . ALA A 1 82 ? -11.620 4.024 3.968 1.00 97.88 82 ALA A N 1
ATOM 636 C CA . ALA A 1 82 ? -11.963 2.649 3.619 1.00 97.88 82 ALA A CA 1
ATOM 637 C C . ALA A 1 82 ? -12.843 2.579 2.358 1.00 97.88 82 ALA A C 1
ATOM 639 O O . ALA A 1 82 ? -12.552 1.807 1.440 1.00 97.88 82 ALA A O 1
ATOM 640 N N . ARG A 1 83 ? -13.881 3.423 2.266 1.00 97.75 83 ARG A N 1
ATOM 641 C CA . ARG A 1 83 ? -14.745 3.499 1.073 1.00 97.75 83 ARG A CA 1
ATOM 642 C C . ARG A 1 83 ? -13.970 3.885 -0.185 1.00 97.75 83 ARG A C 1
ATOM 644 O O . ARG A 1 83 ? -14.200 3.302 -1.244 1.00 97.75 83 ARG A O 1
ATOM 651 N N . LEU A 1 84 ? -13.060 4.849 -0.074 1.00 97.69 84 LEU A N 1
ATOM 652 C CA . LEU A 1 84 ? -12.242 5.322 -1.190 1.00 97.69 84 LEU A CA 1
ATOM 653 C C . LEU A 1 84 ? -11.280 4.234 -1.690 1.00 97.69 84 LEU A C 1
ATOM 655 O O . LEU A 1 84 ? -11.186 4.029 -2.898 1.00 97.69 84 LEU A O 1
ATOM 659 N N . TRP A 1 85 ? -10.637 3.471 -0.800 1.00 97.94 85 TRP A N 1
ATOM 660 C CA . TRP A 1 85 ? -9.792 2.340 -1.208 1.00 97.94 85 TRP A CA 1
ATOM 661 C C . TRP A 1 85 ? -10.578 1.184 -1.834 1.00 97.94 85 TRP A C 1
ATOM 663 O O . TRP A 1 85 ? -10.118 0.616 -2.823 1.00 97.94 85 TRP A O 1
ATOM 673 N N . ILE A 1 86 ? -11.775 0.867 -1.330 1.00 98.00 86 ILE A N 1
ATOM 674 C CA . ILE A 1 86 ? -12.657 -0.127 -1.970 1.00 98.00 86 ILE A CA 1
ATOM 675 C C . ILE A 1 86 ? -13.062 0.345 -3.372 1.00 98.00 86 ILE A C 1
ATOM 677 O O . ILE A 1 86 ? -13.021 -0.431 -4.326 1.00 98.00 86 ILE A O 1
ATOM 681 N N . ARG A 1 87 ? -13.395 1.633 -3.529 1.00 96.06 87 ARG A N 1
ATOM 682 C CA . ARG A 1 87 ? -13.708 2.214 -4.842 1.00 96.06 87 ARG A CA 1
ATOM 683 C C . ARG A 1 87 ? -12.503 2.175 -5.782 1.00 96.06 87 ARG A C 1
ATOM 685 O O . ARG A 1 87 ? -12.672 1.825 -6.945 1.00 96.06 87 ARG A O 1
ATOM 692 N N . ALA A 1 88 ? -11.304 2.488 -5.290 1.00 95.50 88 ALA A N 1
ATOM 693 C CA . ALA A 1 88 ? -10.071 2.366 -6.065 1.00 95.50 88 ALA A CA 1
ATOM 694 C C . ALA A 1 88 ? -9.882 0.928 -6.573 1.00 95.50 88 ALA A C 1
ATOM 696 O O . ALA A 1 88 ? -9.617 0.728 -7.757 1.00 95.50 88 ALA A O 1
ATOM 697 N N . ALA A 1 89 ? -10.098 -0.074 -5.716 1.00 96.25 89 ALA A N 1
ATOM 698 C CA . ALA A 1 89 ? -10.015 -1.473 -6.120 1.00 96.25 89 ALA A CA 1
ATOM 699 C C . ALA A 1 89 ? -11.049 -1.850 -7.187 1.00 96.25 89 ALA A C 1
ATOM 701 O O . ALA A 1 89 ? -10.679 -2.441 -8.199 1.00 96.25 89 ALA A O 1
ATOM 702 N N . ALA A 1 90 ? -12.301 -1.417 -7.032 1.00 94.88 90 ALA A N 1
ATOM 703 C CA . ALA A 1 90 ? -13.334 -1.636 -8.043 1.00 94.88 90 ALA A CA 1
ATOM 704 C C . ALA A 1 90 ? -12.979 -0.999 -9.403 1.00 94.88 90 ALA A C 1
ATOM 706 O O . ALA A 1 90 ? -13.230 -1.601 -10.444 1.00 94.88 90 ALA A O 1
ATOM 707 N N . ILE A 1 91 ? -12.359 0.189 -9.412 1.00 93.00 91 ILE A N 1
ATOM 708 C CA . ILE A 1 91 ? -11.881 0.839 -10.645 1.00 93.00 91 ILE A CA 1
ATOM 709 C C . ILE A 1 91 ? -10.782 0.004 -11.308 1.00 93.00 91 ILE A C 1
ATOM 711 O O . ILE A 1 91 ? -10.832 -0.216 -12.516 1.00 93.00 91 ILE A O 1
ATOM 715 N N . ALA A 1 92 ? -9.805 -0.468 -10.530 1.00 93.19 92 ALA A N 1
ATOM 716 C CA . ALA A 1 92 ? -8.706 -1.268 -11.062 1.00 93.19 92 ALA A CA 1
ATOM 717 C C . ALA A 1 92 ? -9.194 -2.613 -11.628 1.00 93.19 92 ALA A C 1
ATOM 719 O O . ALA A 1 92 ? -8.670 -3.076 -12.637 1.00 93.19 92 ALA A O 1
ATOM 720 N N . GLU A 1 93 ? -10.203 -3.231 -11.013 1.00 91.75 93 GLU A N 1
ATOM 721 C CA . GLU A 1 93 ? -10.757 -4.518 -11.456 1.00 91.75 93 GLU A CA 1
ATOM 722 C C . GLU A 1 93 ? -11.775 -4.386 -12.598 1.00 91.75 93 GLU A C 1
ATOM 724 O O . GLU A 1 93 ? -11.932 -5.314 -13.390 1.00 91.75 93 GLU A O 1
ATOM 729 N N . GLY A 1 94 ? -12.441 -3.235 -12.719 1.00 87.88 94 GLY A N 1
ATOM 730 C CA . GLY A 1 94 ? -13.459 -2.979 -13.742 1.00 87.88 94 GLY A CA 1
ATOM 731 C C . GLY A 1 94 ? -12.918 -2.755 -15.159 1.00 87.88 94 GLY A C 1
ATOM 732 O O . GLY A 1 94 ? -13.703 -2.680 -16.104 1.00 87.88 94 GLY A O 1
ATOM 733 N N . ALA A 1 95 ? -11.600 -2.644 -15.327 1.00 85.44 95 ALA A N 1
ATOM 734 C CA . ALA A 1 95 ? -10.940 -2.441 -16.613 1.00 85.44 95 ALA A CA 1
ATOM 735 C C . ALA A 1 95 ? -9.610 -3.214 -16.679 1.00 85.44 95 ALA A C 1
ATOM 737 O O . ALA A 1 95 ? -9.062 -3.576 -15.636 1.00 85.44 95 ALA A O 1
ATOM 738 N N . PRO A 1 96 ? -9.051 -3.459 -17.883 1.00 87.25 96 PRO A N 1
ATOM 739 C CA . PRO A 1 96 ? -7.701 -3.993 -18.016 1.00 87.25 96 PRO A CA 1
ATOM 740 C C . PRO A 1 96 ? -6.688 -3.061 -17.338 1.00 87.25 96 PRO A C 1
ATOM 742 O O . PRO A 1 96 ? -6.327 -2.018 -17.878 1.00 87.25 96 PRO A O 1
ATOM 745 N N . SER A 1 97 ? -6.249 -3.446 -16.141 1.00 89.56 97 SER A N 1
ATOM 746 C CA . SER A 1 97 ? -5.290 -2.689 -15.342 1.00 89.56 97 SER A CA 1
ATOM 747 C C . SER A 1 97 ? -3.955 -3.427 -15.254 1.00 89.56 97 SER A C 1
ATOM 749 O O . SER A 1 97 ? -3.936 -4.656 -15.129 1.00 89.56 97 SER A O 1
ATOM 751 N N . PRO A 1 98 ? -2.826 -2.702 -15.263 1.00 92.25 98 PRO A N 1
ATOM 752 C CA . PRO A 1 98 ? -1.511 -3.281 -1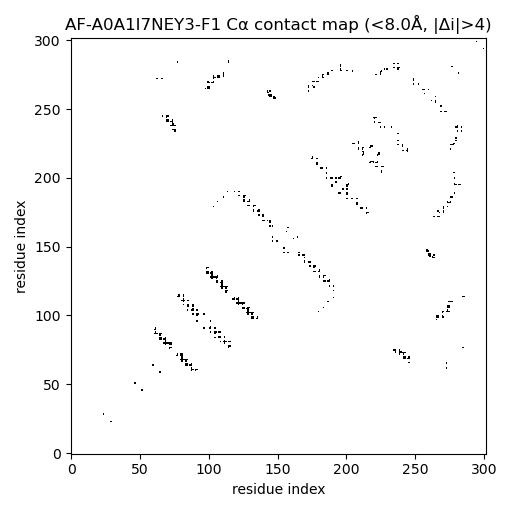5.022 1.00 92.25 98 PRO A CA 1
ATOM 753 C C . PRO A 1 98 ? -1.442 -4.079 -13.711 1.00 92.25 98 PRO A C 1
ATOM 755 O O . PRO A 1 98 ? -2.011 -3.690 -12.689 1.00 92.25 98 PRO A O 1
ATOM 758 N N . ALA A 1 99 ? -0.682 -5.178 -13.712 1.00 94.69 99 ALA A N 1
ATOM 759 C CA . ALA A 1 99 ? -0.551 -6.061 -12.550 1.00 94.69 99 ALA A CA 1
ATOM 760 C C . ALA A 1 99 ? -0.113 -5.350 -11.245 1.00 94.69 99 ALA A C 1
ATOM 762 O O . ALA A 1 99 ? -0.691 -5.664 -10.200 1.00 94.69 99 ALA A O 1
ATOM 763 N N . PRO A 1 100 ? 0.822 -4.369 -11.256 1.00 96.06 100 PRO A N 1
ATOM 764 C CA . PRO A 1 100 ? 1.178 -3.621 -10.046 1.00 96.06 100 PRO A CA 1
ATOM 765 C C . PRO A 1 100 ? -0.005 -2.856 -9.441 1.00 96.06 100 PRO A C 1
ATOM 767 O O . PRO A 1 100 ? -0.202 -2.886 -8.228 1.00 96.06 100 PRO A O 1
ATOM 770 N N . LEU A 1 101 ? -0.828 -2.221 -10.283 1.00 95.69 101 LEU A N 1
ATOM 771 C CA . LEU A 1 101 ? -2.018 -1.482 -9.854 1.00 95.69 101 LEU A CA 1
ATOM 772 C C . LEU A 1 101 ? -3.041 -2.407 -9.197 1.00 95.69 101 LEU A C 1
ATOM 774 O O . LEU A 1 101 ? -3.570 -2.081 -8.135 1.00 95.69 101 LEU A O 1
ATOM 778 N N . LEU A 1 102 ? -3.288 -3.578 -9.788 1.00 97.19 102 LEU A N 1
ATOM 779 C CA . LEU A 1 102 ? -4.188 -4.585 -9.220 1.00 97.19 102 LEU A CA 1
ATOM 780 C C . LEU A 1 102 ? -3.688 -5.094 -7.859 1.00 97.19 102 LEU A C 1
ATOM 782 O O . LEU A 1 102 ? -4.470 -5.194 -6.913 1.00 97.19 102 LEU A O 1
ATOM 786 N N . ALA A 1 103 ? -2.389 -5.378 -7.733 1.00 98.19 103 ALA A N 1
ATOM 787 C CA . ALA A 1 103 ? -1.800 -5.846 -6.478 1.00 98.19 103 ALA A CA 1
ATOM 788 C C . ALA A 1 103 ? -1.888 -4.781 -5.368 1.00 98.19 103 ALA A C 1
ATOM 790 O O . ALA A 1 103 ? -2.360 -5.073 -4.265 1.00 98.19 103 ALA A O 1
ATOM 791 N N . ALA A 1 104 ? -1.521 -3.531 -5.671 1.00 98.31 104 ALA A N 1
ATOM 792 C CA . ALA A 1 104 ? -1.636 -2.409 -4.737 1.00 98.31 104 ALA A CA 1
ATOM 793 C C . ALA A 1 104 ? -3.094 -2.159 -4.318 1.00 98.31 104 ALA A C 1
ATOM 795 O O . ALA A 1 104 ? -3.387 -2.015 -3.132 1.00 98.31 104 ALA A O 1
ATOM 796 N N . SER A 1 105 ? -4.020 -2.177 -5.281 1.00 98.00 105 SER A N 1
ATOM 797 C CA . SER A 1 105 ? -5.459 -2.014 -5.040 1.00 98.00 105 SER A CA 1
ATOM 798 C C . SER A 1 105 ? -6.004 -3.025 -4.045 1.00 98.00 105 SER A C 1
ATOM 800 O O . SER A 1 105 ? -6.703 -2.657 -3.105 1.00 98.00 105 SER A O 1
ATOM 802 N N . ARG A 1 106 ? -5.657 -4.301 -4.228 1.00 98.38 106 ARG A N 1
ATOM 803 C CA . ARG A 1 106 ? -6.105 -5.387 -3.352 1.00 98.38 106 ARG A CA 1
ATOM 804 C C . ARG A 1 106 ? -5.479 -5.293 -1.967 1.00 98.38 106 ARG A C 1
ATOM 806 O O . ARG A 1 106 ? -6.173 -5.513 -0.979 1.00 98.38 106 ARG A O 1
ATOM 813 N N . SER A 1 107 ? -4.210 -4.888 -1.871 1.00 98.56 107 SER A N 1
ATOM 814 C CA . SER A 1 107 ? -3.585 -4.606 -0.573 1.00 98.56 107 SER A CA 1
ATOM 815 C C . SER A 1 107 ? -4.335 -3.486 0.161 1.00 98.56 107 SER A C 1
ATOM 817 O O . SER A 1 107 ? -4.688 -3.626 1.332 1.00 98.56 107 SER A O 1
ATOM 819 N N . ASN A 1 108 ? -4.669 -2.401 -0.540 1.00 98.50 108 ASN A N 1
ATOM 820 C CA . ASN A 1 108 ? -5.403 -1.271 0.032 1.00 98.50 108 ASN A CA 1
ATOM 821 C C . ASN A 1 108 ? -6.843 -1.645 0.417 1.00 98.50 108 ASN A C 1
ATOM 823 O O . ASN A 1 108 ? -7.317 -1.234 1.477 1.00 98.50 108 ASN A O 1
ATOM 827 N N . ALA A 1 109 ? -7.521 -2.470 -0.386 1.00 98.38 109 ALA A N 1
ATOM 828 C CA . ALA A 1 109 ? -8.823 -3.038 -0.039 1.00 98.38 109 ALA A CA 1
ATOM 829 C C . ALA A 1 109 ? -8.739 -3.903 1.229 1.00 98.38 109 ALA A C 1
ATOM 831 O O . ALA A 1 109 ? -9.610 -3.816 2.093 1.00 98.38 109 ALA A O 1
ATOM 832 N N . GLY A 1 110 ? -7.653 -4.663 1.404 1.00 98.31 110 GLY A N 1
ATOM 833 C CA . GLY A 1 110 ? -7.374 -5.380 2.646 1.00 98.31 110 GLY A CA 1
ATOM 834 C C . GLY A 1 110 ? -7.350 -4.449 3.861 1.00 98.31 110 GLY A C 1
ATOM 835 O O . GLY A 1 110 ? -8.038 -4.707 4.849 1.00 98.31 110 GLY A O 1
ATOM 836 N N . VAL A 1 111 ? -6.641 -3.317 3.768 1.00 98.00 111 VAL A N 1
ATOM 837 C CA . VAL A 1 111 ? -6.614 -2.293 4.831 1.00 98.00 111 VAL A CA 1
ATOM 838 C C . VAL A 1 111 ? -8.003 -1.688 5.063 1.00 98.00 111 VAL A C 1
ATOM 840 O O . VAL A 1 111 ? -8.416 -1.517 6.211 1.00 98.00 111 VAL A O 1
ATOM 843 N N . ALA A 1 112 ? -8.764 -1.415 4.004 1.00 98.25 112 ALA A N 1
ATOM 844 C CA . ALA A 1 112 ? -10.139 -0.936 4.127 1.00 98.25 112 ALA A CA 1
ATOM 845 C C . ALA A 1 112 ? -11.030 -1.932 4.886 1.00 98.25 112 ALA A C 1
ATOM 847 O O . ALA A 1 112 ? -11.770 -1.543 5.789 1.00 98.25 112 ALA A O 1
ATOM 848 N N . HIS A 1 113 ? -10.921 -3.227 4.587 1.00 97.94 113 HIS A N 1
ATOM 849 C CA . HIS A 1 113 ? -11.669 -4.264 5.292 1.00 97.94 113 HIS A CA 1
ATOM 850 C C . HIS A 1 113 ? -11.253 -4.406 6.758 1.00 97.94 113 HIS A C 1
ATOM 852 O O . HIS A 1 113 ? -12.122 -4.653 7.594 1.00 97.94 113 HIS A O 1
ATOM 858 N N . ILE A 1 114 ? -9.980 -4.173 7.105 1.00 95.50 114 ILE A N 1
ATOM 859 C CA . ILE A 1 114 ? -9.563 -4.045 8.512 1.00 95.50 114 ILE A CA 1
ATOM 860 C C . ILE A 1 114 ? -10.330 -2.912 9.191 1.00 95.50 114 ILE A C 1
ATOM 862 O O . ILE A 1 114 ? -10.910 -3.117 10.259 1.00 95.50 114 ILE A O 1
ATOM 866 N N . ILE A 1 115 ? -10.332 -1.726 8.578 1.00 95.88 115 ILE A N 1
ATOM 867 C CA . ILE A 1 115 ? -10.992 -0.543 9.137 1.00 95.88 115 ILE A CA 1
ATOM 868 C C . ILE A 1 115 ? -12.480 -0.815 9.350 1.00 95.88 115 ILE A C 1
ATOM 870 O O . ILE A 1 115 ? -13.025 -0.435 10.383 1.00 95.88 115 ILE A O 1
ATOM 874 N N . LEU A 1 116 ? -13.134 -1.502 8.416 1.00 95.00 116 LEU A N 1
ATOM 875 C CA . LEU A 1 116 ? -14.553 -1.865 8.495 1.00 95.00 116 LEU A CA 1
ATOM 876 C C . LEU A 1 116 ? -14.844 -3.061 9.425 1.00 95.00 116 LEU A C 1
ATOM 878 O O . LEU A 1 116 ? -16.002 -3.426 9.588 1.00 95.00 116 LEU A O 1
ATOM 882 N N . GLY A 1 117 ? -13.829 -3.677 10.040 1.00 92.44 117 GLY A N 1
ATOM 883 C CA . GLY A 1 117 ? -14.001 -4.825 10.939 1.00 92.44 117 GLY A CA 1
ATOM 884 C C . GLY A 1 117 ? -14.216 -6.174 10.239 1.00 92.44 117 GLY A C 1
ATOM 885 O O . GLY A 1 117 ? -14.490 -7.174 10.902 1.00 92.44 117 GLY A O 1
ATOM 886 N N . ASN A 1 118 ? -14.033 -6.242 8.920 1.00 95.19 118 ASN A N 1
ATOM 887 C CA . ASN A 1 118 ? -14.252 -7.433 8.099 1.00 95.19 118 ASN A CA 1
ATOM 888 C C . ASN A 1 118 ? -12.952 -8.236 7.928 1.00 95.19 118 ASN A C 1
ATOM 890 O O . ASN A 1 118 ? -12.357 -8.280 6.853 1.00 95.19 118 ASN A O 1
ATOM 894 N N . ALA A 1 119 ? -12.499 -8.898 8.997 1.00 94.44 119 ALA A N 1
ATOM 895 C CA . ALA A 1 119 ? -11.212 -9.607 9.002 1.00 94.44 119 ALA A CA 1
ATOM 896 C C . ALA A 1 119 ? -11.105 -10.731 7.949 1.00 94.44 119 ALA A C 1
ATOM 898 O O . ALA A 1 119 ? -10.010 -11.019 7.470 1.00 94.44 119 ALA A O 1
ATOM 899 N N . HIS A 1 120 ? -12.216 -11.382 7.587 1.00 96.81 120 HIS A N 1
ATOM 900 C CA . HIS A 1 120 ? -12.219 -12.418 6.548 1.00 96.81 120 HIS A CA 1
ATOM 901 C C . HIS A 1 120 ? -11.878 -11.836 5.169 1.00 96.81 120 HIS A C 1
ATOM 903 O O . HIS A 1 120 ? -10.913 -12.277 4.544 1.00 96.81 120 HIS A O 1
ATOM 909 N N . GLU A 1 121 ? -12.599 -10.790 4.760 1.00 98.00 121 GLU A N 1
ATOM 910 C CA . GLU A 1 121 ? -12.358 -10.073 3.504 1.00 98.00 121 GLU A CA 1
ATOM 911 C C . GLU A 1 121 ? -10.963 -9.450 3.468 1.00 98.00 121 GLU A C 1
ATOM 913 O O . GLU A 1 121 ? -10.268 -9.534 2.457 1.00 98.00 121 GLU A O 1
ATOM 918 N N . ALA A 1 122 ? -10.494 -8.910 4.600 1.00 97.75 122 ALA A N 1
ATOM 919 C CA . ALA A 1 122 ? -9.137 -8.389 4.711 1.00 97.75 122 ALA A CA 1
ATOM 920 C C . ALA A 1 122 ? -8.087 -9.460 4.368 1.00 97.75 122 ALA A C 1
ATOM 922 O O . ALA A 1 122 ? -7.220 -9.230 3.524 1.00 97.75 122 ALA A O 1
ATOM 923 N N . ARG A 1 123 ? -8.187 -10.657 4.967 1.00 98.19 123 ARG A N 1
ATOM 924 C CA . ARG A 1 123 ? -7.262 -11.771 4.682 1.00 98.19 123 ARG A CA 1
ATOM 925 C C . ARG A 1 123 ? -7.312 -12.207 3.224 1.00 98.19 123 ARG A C 1
ATOM 927 O O . ARG A 1 123 ? -6.262 -12.449 2.631 1.00 98.19 123 ARG A O 1
ATOM 934 N N . HIS A 1 124 ? -8.513 -12.333 2.663 1.00 98.31 124 HIS A N 1
ATOM 935 C CA . HIS A 1 124 ? -8.691 -12.716 1.266 1.00 98.31 124 HIS A CA 1
ATOM 936 C C . HIS A 1 124 ? -8.024 -11.701 0.323 1.00 98.31 124 HIS A C 1
ATOM 938 O O . HIS A 1 124 ? -7.220 -12.079 -0.537 1.00 98.31 124 HIS A O 1
ATOM 944 N N . ALA A 1 125 ? -8.273 -10.410 0.547 1.00 98.38 125 ALA A N 1
ATOM 945 C CA . ALA A 1 125 ? -7.687 -9.330 -0.235 1.00 98.38 125 ALA A CA 1
ATOM 946 C C . ALA A 1 125 ? -6.149 -9.310 -0.138 1.00 98.38 125 ALA A C 1
ATOM 948 O O . ALA A 1 125 ? -5.479 -9.250 -1.170 1.00 98.38 125 ALA A O 1
ATOM 949 N N . PHE A 1 126 ? -5.571 -9.450 1.063 1.00 98.56 126 PHE A N 1
ATOM 950 C CA . PHE A 1 126 ? -4.111 -9.473 1.227 1.00 98.56 126 PHE A CA 1
ATOM 951 C C . PHE A 1 126 ? -3.440 -10.685 0.582 1.00 98.56 126 PHE A C 1
ATOM 953 O O . PHE A 1 126 ? -2.382 -10.526 -0.021 1.00 98.56 126 PHE A O 1
ATOM 960 N N . ARG A 1 127 ? -4.034 -11.882 0.663 1.00 98.50 127 ARG A N 1
ATOM 961 C CA . ARG A 1 127 ? -3.476 -13.075 -0.005 1.00 98.50 127 ARG A CA 1
ATOM 962 C C . ARG A 1 127 ? -3.467 -12.909 -1.521 1.00 98.50 127 ARG A C 1
ATOM 964 O O . ARG A 1 127 ? -2.451 -13.162 -2.162 1.00 98.50 127 ARG A O 1
ATOM 971 N N . THR A 1 128 ? -4.559 -12.384 -2.070 1.00 98.31 128 THR A N 1
ATOM 972 C CA . THR A 1 128 ? -4.661 -12.092 -3.506 1.00 98.31 128 THR A CA 1
ATOM 973 C C . THR A 1 128 ? -3.663 -11.005 -3.928 1.00 98.31 128 THR A C 1
ATOM 975 O O . THR A 1 128 ? -3.053 -11.084 -4.995 1.00 98.31 128 THR A O 1
ATOM 978 N N . ALA A 1 129 ? -3.456 -9.985 -3.089 1.00 98.56 129 ALA A N 1
ATOM 979 C CA . ALA A 1 129 ? -2.448 -8.952 -3.315 1.00 98.56 129 ALA A CA 1
ATOM 980 C C . ALA A 1 129 ? -1.017 -9.509 -3.261 1.00 98.56 129 ALA A C 1
ATOM 982 O O . ALA A 1 129 ? -0.194 -9.159 -4.102 1.00 98.56 129 ALA A O 1
ATOM 983 N N . GLU A 1 130 ? -0.721 -10.401 -2.313 1.00 98.56 130 GLU A N 1
ATOM 984 C CA . GLU A 1 130 ? 0.573 -11.080 -2.200 1.00 98.56 130 GLU A CA 1
ATOM 985 C C . GLU A 1 130 ? 0.893 -11.907 -3.454 1.00 98.56 130 GLU A C 1
ATOM 987 O O . GLU A 1 130 ? 2.006 -11.825 -3.981 1.00 98.56 130 GLU A O 1
ATOM 992 N N . GLU A 1 131 ? -0.071 -12.679 -3.955 1.00 98.31 131 GLU A N 1
ATOM 993 C CA . GLU A 1 131 ? 0.070 -13.410 -5.219 1.00 98.31 131 GLU A CA 1
ATOM 994 C C . GLU A 1 131 ? 0.323 -12.454 -6.390 1.00 98.31 131 GLU A C 1
ATOM 996 O O . GLU A 1 131 ? 1.258 -12.663 -7.167 1.00 98.31 131 GLU A O 1
ATOM 1001 N N . GLY A 1 132 ? -0.436 -11.356 -6.465 1.00 98.06 132 GLY A N 1
ATOM 1002 C CA . GLY A 1 132 ? -0.235 -10.306 -7.463 1.00 98.06 132 GLY A CA 1
ATOM 1003 C C . GLY A 1 132 ? 1.176 -9.712 -7.422 1.00 98.06 132 GLY A C 1
ATOM 1004 O O . GLY A 1 132 ? 1.840 -9.629 -8.454 1.00 98.06 132 GLY A O 1
ATOM 1005 N N . TRP A 1 133 ? 1.684 -9.369 -6.237 1.00 98.31 133 TRP A N 1
ATOM 1006 C CA . TRP A 1 133 ? 3.038 -8.833 -6.091 1.00 98.31 133 TRP A CA 1
ATOM 1007 C C . TRP A 1 133 ? 4.126 -9.844 -6.458 1.00 98.31 133 TRP A C 1
ATOM 1009 O O . TRP A 1 133 ? 5.121 -9.464 -7.074 1.00 98.31 133 TRP A O 1
ATOM 1019 N N . ARG A 1 134 ? 3.943 -11.136 -6.153 1.00 98.12 134 ARG A N 1
ATOM 1020 C CA . ARG A 1 134 ? 4.869 -12.188 -6.613 1.00 98.12 134 ARG A CA 1
ATOM 1021 C C . ARG A 1 134 ? 4.933 -12.258 -8.140 1.00 98.12 134 ARG A C 1
ATOM 1023 O O . ARG A 1 134 ? 6.027 -12.382 -8.690 1.00 98.12 134 ARG A O 1
ATOM 1030 N N . LEU A 1 135 ? 3.789 -12.145 -8.819 1.00 96.69 135 LEU A N 1
ATOM 1031 C CA . LEU A 1 135 ? 3.737 -12.105 -10.284 1.00 96.69 135 LEU A CA 1
ATOM 1032 C C . LEU A 1 135 ? 4.437 -10.861 -10.840 1.00 96.69 135 LEU A C 1
ATOM 1034 O O . LEU A 1 135 ? 5.212 -10.973 -11.789 1.00 96.69 135 LEU A O 1
ATOM 1038 N N . VAL A 1 136 ? 4.232 -9.697 -10.216 1.00 96.75 136 VAL A N 1
ATOM 1039 C CA . VAL A 1 136 ? 4.941 -8.459 -10.577 1.00 96.75 136 VAL A CA 1
ATOM 1040 C C . VAL A 1 136 ? 6.454 -8.643 -10.447 1.00 96.75 136 VAL A C 1
ATOM 1042 O O . VAL A 1 136 ? 7.178 -8.360 -11.397 1.00 96.75 136 VAL A O 1
ATOM 1045 N N . ILE A 1 137 ? 6.939 -9.184 -9.324 1.00 96.94 137 ILE A N 1
ATOM 1046 C CA . ILE A 1 137 ? 8.371 -9.436 -9.091 1.00 96.94 137 ILE A CA 1
ATOM 1047 C C . ILE A 1 137 ? 8.961 -10.362 -10.163 1.00 96.94 137 ILE A C 1
ATOM 1049 O O . ILE A 1 137 ? 10.037 -10.078 -10.697 1.00 96.94 137 ILE A O 1
ATOM 1053 N N . ALA A 1 138 ? 8.257 -11.444 -10.507 1.00 94.50 138 ALA A N 1
ATOM 1054 C CA . ALA A 1 138 ? 8.679 -12.357 -11.567 1.00 94.50 138 ALA A CA 1
ATOM 1055 C C . ALA A 1 138 ? 8.728 -11.663 -12.943 1.00 94.50 138 ALA A C 1
ATOM 1057 O O . ALA A 1 138 ? 9.663 -11.885 -13.715 1.00 94.50 138 ALA A O 1
ATOM 1058 N N . GLY A 1 139 ? 7.770 -10.773 -13.222 1.00 92.88 139 GLY A N 1
ATOM 1059 C CA . GLY A 1 139 ? 7.684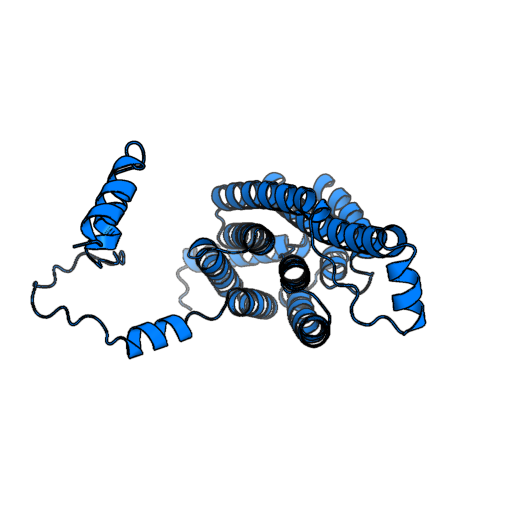 -10.003 -14.4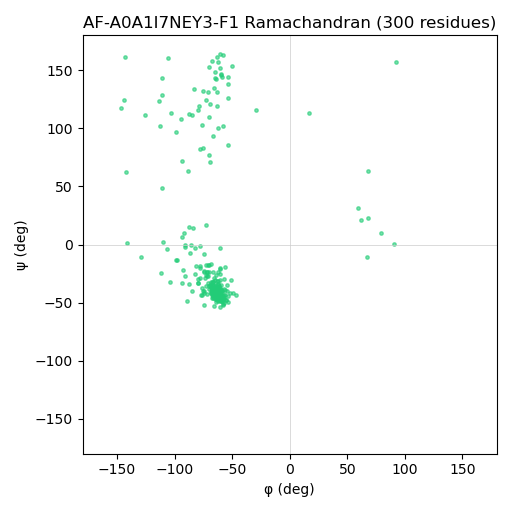66 1.00 92.88 139 GLY A CA 1
ATOM 1060 C C . GLY A 1 139 ? 8.746 -8.907 -14.629 1.00 92.88 139 GLY A C 1
ATOM 1061 O O . GLY A 1 139 ? 9.014 -8.475 -15.747 1.00 92.88 139 GLY A O 1
ATOM 1062 N N . ILE A 1 140 ? 9.422 -8.473 -13.560 1.00 91.19 140 ILE A N 1
ATOM 1063 C CA . ILE A 1 140 ? 10.442 -7.407 -13.649 1.00 91.19 140 ILE A CA 1
ATOM 1064 C C . ILE A 1 140 ? 11.651 -7.820 -14.499 1.00 91.19 140 ILE A C 1
ATOM 1066 O O . ILE A 1 140 ? 12.292 -6.973 -15.123 1.00 91.19 140 ILE A O 1
ATOM 1070 N N . ALA A 1 141 ? 11.938 -9.121 -14.600 1.00 83.94 141 ALA A N 1
ATOM 1071 C CA . ALA A 1 141 ? 12.992 -9.626 -15.481 1.00 83.94 141 ALA A CA 1
ATOM 1072 C C . ALA A 1 141 ? 12.741 -9.299 -16.967 1.00 83.94 141 ALA A C 1
ATOM 1074 O O . ALA A 1 141 ? 13.682 -9.289 -17.762 1.00 83.94 141 ALA A O 1
ATOM 1075 N N . THR A 1 142 ? 11.496 -9.008 -17.345 1.00 80.56 142 THR A N 1
ATOM 1076 C CA . THR A 1 142 ? 11.099 -8.641 -18.709 1.00 80.56 142 THR A CA 1
ATOM 1077 C C . THR A 1 142 ? 10.689 -7.176 -18.836 1.00 80.56 142 THR A C 1
ATOM 1079 O O . THR A 1 142 ? 10.322 -6.760 -19.929 1.00 80.56 142 THR A O 1
ATOM 1082 N N . LEU A 1 143 ? 10.765 -6.387 -17.757 1.00 80.12 143 LEU A N 1
ATOM 1083 C CA . LEU A 1 143 ? 10.401 -4.971 -17.765 1.00 80.12 143 LEU A CA 1
ATOM 1084 C C . LEU A 1 143 ? 11.327 -4.192 -18.705 1.00 80.12 143 LEU A C 1
ATOM 1086 O O . LEU A 1 143 ? 12.561 -4.329 -18.634 1.00 80.12 143 LEU A O 1
ATOM 1090 N N . ASP A 1 144 ? 10.728 -3.379 -19.574 1.00 73.19 144 ASP A N 1
ATOM 1091 C CA . ASP A 1 144 ? 11.481 -2.458 -20.412 1.00 73.19 144 ASP A CA 1
ATOM 1092 C C . ASP A 1 144 ? 11.888 -1.234 -19.588 1.00 73.19 144 ASP A C 1
ATOM 1094 O O . ASP A 1 144 ? 11.059 -0.514 -19.026 1.00 73.19 144 ASP A O 1
ATOM 1098 N N . VAL A 1 145 ? 13.198 -1.029 -19.478 1.00 73.06 145 VAL A N 1
ATOM 1099 C CA . VAL A 1 145 ? 13.775 0.033 -18.660 1.00 73.06 145 VAL A CA 1
ATOM 1100 C C . VAL A 1 145 ? 14.429 1.038 -19.602 1.00 73.06 145 VAL A C 1
ATOM 1102 O O . VAL A 1 145 ? 15.541 0.787 -20.082 1.00 73.06 145 VAL A O 1
ATOM 1105 N N . PRO A 1 146 ? 13.783 2.187 -19.867 1.00 66.12 146 PRO A N 1
ATOM 1106 C CA . PRO A 1 146 ? 14.274 3.127 -20.859 1.00 66.12 146 PRO A CA 1
ATOM 1107 C C . PRO A 1 146 ? 15.603 3.732 -20.417 1.00 66.12 146 PRO A C 1
ATOM 1109 O O . PRO A 1 146 ? 15.770 4.176 -19.283 1.00 66.12 146 PRO A O 1
ATOM 1112 N N . MET A 1 147 ? 16.560 3.795 -21.338 1.00 65.06 147 MET A N 1
ATOM 1113 C CA . MET A 1 147 ? 17.899 4.360 -21.116 1.00 65.06 147 MET A CA 1
ATOM 1114 C C . MET A 1 147 ? 17.951 5.895 -21.279 1.00 65.06 147 MET A C 1
ATOM 1116 O O . MET A 1 147 ? 19.032 6.478 -21.391 1.00 65.06 147 MET A O 1
ATOM 1120 N N . THR A 1 148 ? 16.794 6.562 -21.307 1.00 55.69 148 THR A N 1
ATOM 1121 C CA . THR A 1 148 ? 16.649 8.014 -21.484 1.00 55.69 148 THR A CA 1
ATOM 1122 C C . THR A 1 148 ? 17.261 8.802 -20.314 1.00 55.69 148 THR A C 1
ATOM 1124 O O . THR A 1 148 ? 17.342 8.320 -19.185 1.00 55.69 148 THR A O 1
ATOM 1127 N N . GLY A 1 149 ? 17.772 10.007 -20.603 1.00 53.78 149 GLY A N 1
ATOM 1128 C CA . GLY A 1 149 ? 18.504 10.856 -19.642 1.00 53.78 149 GLY A CA 1
ATOM 1129 C C . GLY A 1 149 ? 20.026 10.640 -19.606 1.00 53.78 149 GLY A C 1
ATOM 1130 O O . GLY A 1 149 ? 20.740 11.301 -18.856 1.00 53.78 149 GLY A O 1
ATOM 1131 N N . ALA A 1 150 ? 20.545 9.736 -20.435 1.00 53.72 150 ALA A N 1
ATOM 1132 C CA . ALA A 1 150 ? 21.969 9.483 -20.594 1.00 53.72 150 ALA A CA 1
ATOM 1133 C C . ALA A 1 150 ? 22.673 10.623 -21.364 1.00 53.72 150 ALA A C 1
ATOM 1135 O O . ALA A 1 150 ? 22.326 10.920 -22.505 1.00 53.72 150 ALA A O 1
ATOM 1136 N N . THR A 1 151 ? 23.717 11.225 -20.782 1.00 59.25 151 THR A N 1
ATOM 1137 C CA . THR A 1 151 ? 24.658 12.079 -21.536 1.00 59.25 151 THR A CA 1
ATOM 1138 C C . THR A 1 151 ? 25.291 11.285 -22.693 1.00 59.25 151 THR A C 1
ATOM 1140 O O . THR A 1 151 ? 25.283 10.053 -22.692 1.00 59.25 151 THR A O 1
ATOM 1143 N N . SER A 1 152 ? 25.901 11.950 -23.682 1.00 62.44 152 SER A N 1
ATOM 1144 C CA . SER A 1 152 ? 26.537 11.276 -24.837 1.00 62.44 152 SER A CA 1
ATOM 1145 C C . SER A 1 152 ? 27.608 10.233 -24.452 1.00 62.44 152 SER A C 1
ATOM 1147 O O . SER A 1 152 ? 27.950 9.360 -25.254 1.00 62.44 152 SER A O 1
ATOM 1149 N N . PHE A 1 153 ? 28.131 10.306 -23.224 1.00 65.44 153 PHE A N 1
ATOM 1150 C CA . PHE A 1 153 ? 28.963 9.281 -22.598 1.00 65.44 153 PHE A CA 1
ATOM 1151 C C . PHE A 1 153 ? 28.144 8.061 -22.152 1.00 65.44 153 PHE A C 1
ATOM 1153 O O . PHE A 1 153 ? 28.456 6.945 -22.558 1.00 65.44 153 PHE A O 1
ATOM 1160 N N . HIS A 1 154 ? 27.064 8.259 -21.389 1.00 62.09 154 HIS A N 1
ATOM 1161 C CA . HIS A 1 154 ? 26.177 7.178 -20.947 1.00 62.09 154 HIS A CA 1
ATOM 1162 C C . HIS A 1 154 ? 25.479 6.478 -22.115 1.00 62.09 154 HIS A C 1
ATOM 1164 O O . HIS A 1 154 ? 25.281 5.271 -22.049 1.00 62.09 154 HIS A O 1
ATOM 1170 N N . PHE A 1 155 ? 25.182 7.187 -23.207 1.00 64.94 155 PHE A N 1
ATOM 1171 C CA . PHE A 1 155 ? 24.648 6.566 -24.420 1.00 64.94 155 PHE A CA 1
ATOM 1172 C C . PHE A 1 155 ? 25.691 5.663 -25.095 1.00 64.94 155 PHE A C 1
ATOM 1174 O O . PHE A 1 155 ? 25.403 4.515 -25.417 1.00 64.94 155 PHE A O 1
ATOM 1181 N N . ARG A 1 156 ? 26.940 6.134 -25.236 1.00 65.31 156 ARG A N 1
ATOM 1182 C CA . ARG A 1 156 ? 28.054 5.318 -25.760 1.00 65.31 156 ARG A CA 1
ATOM 1183 C C . ARG A 1 156 ? 28.428 4.147 -24.848 1.00 65.31 156 ARG A C 1
ATOM 1185 O O . ARG A 1 156 ? 28.924 3.134 -25.333 1.00 65.31 156 ARG A O 1
ATOM 1192 N N . LEU A 1 157 ? 28.213 4.282 -23.542 1.00 65.69 157 LEU A N 1
ATOM 1193 C CA . LEU A 1 157 ? 28.386 3.199 -22.578 1.00 65.69 157 LEU A CA 1
ATOM 1194 C C . LEU A 1 157 ? 27.234 2.186 -22.682 1.00 65.69 157 LEU A C 1
ATOM 1196 O O . LEU A 1 157 ? 27.483 0.985 -22.709 1.00 65.69 157 LEU A O 1
ATOM 1200 N N . ALA A 1 158 ? 25.996 2.664 -22.830 1.00 62.94 158 ALA A N 1
ATOM 1201 C CA . ALA A 1 158 ? 24.800 1.842 -22.998 1.00 62.94 158 ALA A CA 1
ATOM 1202 C C . ALA A 1 158 ? 24.816 1.019 -24.288 1.00 62.94 158 ALA A C 1
ATOM 1204 O O . ALA A 1 158 ? 24.360 -0.118 -24.278 1.00 62.94 158 ALA A O 1
ATOM 1205 N N . THR A 1 159 ? 25.385 1.541 -25.376 1.00 67.69 159 THR A N 1
ATOM 1206 C CA . THR A 1 159 ? 25.521 0.780 -26.628 1.00 67.69 159 THR A CA 1
ATOM 1207 C C . THR A 1 159 ? 26.610 -0.290 -26.570 1.00 67.69 159 THR A C 1
ATOM 1209 O O . THR A 1 159 ? 26.538 -1.260 -27.317 1.00 67.69 159 THR A O 1
ATOM 1212 N N . LYS A 1 160 ? 27.612 -0.145 -25.691 1.00 73.50 160 LYS A N 1
ATOM 1213 C CA . LYS A 1 160 ? 28.709 -1.118 -25.542 1.00 73.50 160 LYS A CA 1
ATOM 1214 C C . LYS A 1 160 ? 28.456 -2.160 -24.457 1.00 73.50 160 LYS A C 1
ATOM 1216 O O . LYS A 1 160 ? 28.922 -3.286 -24.592 1.00 73.50 160 LYS A O 1
ATOM 1221 N N . VAL A 1 161 ? 27.760 -1.791 -23.381 1.00 75.75 161 VAL A N 1
ATOM 1222 C CA . VAL A 1 161 ? 27.517 -2.668 -22.225 1.00 75.75 161 VAL A CA 1
ATOM 1223 C C . VAL A 1 161 ? 26.094 -2.457 -21.672 1.00 75.75 161 VAL A C 1
ATOM 1225 O O . VAL A 1 161 ? 25.929 -2.036 -20.525 1.00 75.75 161 VAL A O 1
ATOM 1228 N N . PRO A 1 162 ? 25.036 -2.735 -22.460 1.00 69.19 162 PRO A N 1
ATOM 1229 C CA . PRO A 1 162 ? 23.652 -2.446 -22.065 1.00 69.19 162 PRO A CA 1
ATOM 1230 C C . PRO A 1 162 ? 23.249 -3.167 -20.772 1.00 69.19 162 PRO A C 1
ATOM 1232 O O . PRO A 1 162 ? 22.637 -2.573 -19.885 1.00 69.19 162 PRO A O 1
ATOM 1235 N N . HIS A 1 163 ? 23.676 -4.422 -20.609 1.00 72.94 163 HIS A N 1
ATOM 1236 C CA . HIS A 1 163 ? 23.369 -5.227 -19.426 1.00 72.94 163 HIS A CA 1
ATOM 1237 C C . HIS A 1 163 ? 23.909 -4.621 -18.123 1.00 72.94 163 HIS A C 1
ATOM 1239 O O . HIS A 1 163 ? 23.226 -4.679 -17.104 1.00 72.94 163 HIS A O 1
ATOM 1245 N N . ALA A 1 164 ? 25.080 -3.973 -18.151 1.00 73.19 164 ALA A N 1
ATOM 1246 C CA . ALA A 1 164 ? 25.675 -3.373 -16.955 1.00 73.19 164 ALA A CA 1
ATOM 1247 C C . ALA A 1 164 ? 24.909 -2.139 -16.446 1.00 73.19 164 ALA A C 1
ATOM 1249 O O . ALA A 1 164 ? 25.087 -1.748 -15.295 1.00 73.19 164 ALA A O 1
ATOM 1250 N N . LEU A 1 165 ? 24.060 -1.526 -17.279 1.00 73.62 165 LEU A N 1
ATOM 1251 C CA . LEU A 1 165 ? 23.248 -0.366 -16.899 1.00 73.62 165 LEU A CA 1
ATOM 1252 C C . LEU A 1 165 ? 21.777 -0.724 -16.650 1.00 73.62 165 LEU A C 1
ATOM 1254 O O . LEU A 1 165 ? 21.138 -0.108 -15.797 1.00 73.62 165 LEU A O 1
ATOM 1258 N N . ILE A 1 166 ? 21.246 -1.721 -17.363 1.00 80.38 166 ILE A N 1
ATOM 1259 C CA . ILE A 1 166 ? 19.853 -2.167 -17.223 1.00 80.38 166 ILE A CA 1
ATOM 1260 C C . ILE A 1 166 ? 19.669 -3.010 -15.959 1.00 80.38 166 ILE A C 1
ATOM 1262 O O . ILE A 1 166 ? 18.699 -2.804 -15.229 1.00 80.38 166 ILE A O 1
ATOM 1266 N N . GLU A 1 167 ? 20.595 -3.927 -15.663 1.00 84.38 167 GLU A N 1
ATOM 1267 C CA . GLU A 1 167 ? 20.418 -4.873 -14.555 1.00 84.38 167 GLU A CA 1
ATOM 1268 C C . GLU A 1 167 ? 20.341 -4.190 -13.179 1.00 84.38 167 GLU A C 1
ATOM 1270 O O . GLU A 1 167 ? 19.416 -4.497 -12.426 1.00 84.38 167 GLU A O 1
ATOM 1275 N N . PRO A 1 168 ? 21.182 -3.185 -12.850 1.00 84.75 168 PRO A N 1
ATOM 1276 C CA . PRO A 1 168 ? 21.024 -2.440 -11.600 1.00 84.75 168 PRO A CA 1
ATOM 1277 C C . PRO A 1 168 ? 19.667 -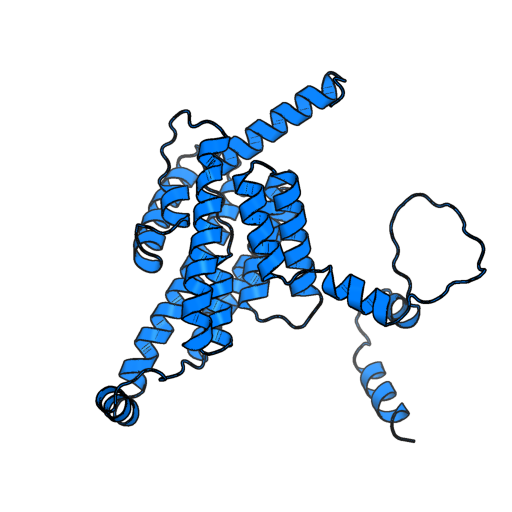1.733 -11.479 1.00 84.75 168 PRO A C 1
ATOM 1279 O O . PRO A 1 168 ? 19.101 -1.647 -10.389 1.00 84.75 168 PRO A O 1
ATOM 1282 N N . ARG A 1 169 ? 19.106 -1.243 -12.594 1.00 84.81 169 ARG A N 1
ATOM 1283 C CA . ARG A 1 169 ? 17.783 -0.601 -12.596 1.00 84.81 169 ARG A CA 1
ATOM 1284 C C . ARG A 1 169 ? 16.662 -1.619 -12.403 1.00 84.81 169 ARG A C 1
ATOM 1286 O O . ARG A 1 169 ? 15.756 -1.373 -11.613 1.00 84.81 169 ARG A O 1
ATOM 1293 N N . ARG A 1 170 ? 16.738 -2.779 -13.062 1.00 89.38 170 ARG A N 1
ATOM 1294 C CA . ARG A 1 170 ? 15.801 -3.891 -12.827 1.00 89.38 170 ARG A CA 1
ATOM 1295 C C . ARG A 1 170 ? 15.858 -4.371 -11.385 1.00 89.38 170 ARG A C 1
ATOM 1297 O O . ARG A 1 170 ? 14.811 -4.588 -10.782 1.00 89.38 170 ARG A O 1
ATOM 1304 N N . GLN A 1 171 ? 17.055 -4.455 -10.810 1.00 91.56 171 GLN A N 1
ATOM 1305 C CA . GLN A 1 171 ? 17.225 -4.798 -9.403 1.00 91.56 171 GLN A CA 1
ATOM 1306 C C . GLN A 1 171 ? 16.555 -3.773 -8.480 1.00 91.56 171 GLN A C 1
ATOM 1308 O O . GLN A 1 171 ? 15.873 -4.171 -7.540 1.00 91.56 171 GLN A O 1
ATOM 1313 N N . ARG A 1 172 ? 16.661 -2.471 -8.775 1.00 91.88 172 ARG A N 1
ATOM 1314 C CA . ARG A 1 172 ? 15.926 -1.434 -8.033 1.00 91.88 172 ARG A CA 1
ATOM 1315 C C . ARG A 1 172 ? 14.410 -1.625 -8.126 1.00 91.88 172 ARG A C 1
ATOM 1317 O O . ARG A 1 172 ? 13.733 -1.577 -7.105 1.00 91.88 172 ARG A O 1
ATOM 1324 N N . TYR A 1 173 ? 13.860 -1.851 -9.319 1.00 93.06 173 TYR A N 1
ATOM 1325 C CA . TYR A 1 173 ? 12.416 -2.076 -9.465 1.00 93.06 173 TYR A CA 1
ATOM 1326 C C . TYR A 1 173 ? 11.954 -3.343 -8.744 1.00 93.06 173 TYR A C 1
ATOM 1328 O O . TYR A 1 173 ? 10.887 -3.345 -8.129 1.00 93.06 173 TYR A O 1
ATOM 1336 N N . ARG A 1 174 ? 12.781 -4.395 -8.756 1.00 95.75 174 ARG A N 1
ATOM 1337 C CA . ARG A 1 174 ? 12.544 -5.615 -7.979 1.00 95.75 174 ARG A CA 1
ATOM 1338 C C . ARG A 1 174 ? 12.449 -5.306 -6.488 1.00 95.75 174 ARG A C 1
ATOM 1340 O O . ARG A 1 174 ? 11.461 -5.687 -5.872 1.00 95.75 174 ARG A O 1
ATOM 1347 N N . GLN A 1 175 ? 13.401 -4.549 -5.948 1.00 96.38 175 GLN A N 1
ATOM 1348 C CA . GLN A 1 175 ? 13.386 -4.119 -4.548 1.00 96.38 175 GLN A CA 1
ATOM 1349 C C . GLN A 1 175 ? 12.132 -3.300 -4.204 1.00 96.38 175 GLN A C 1
ATOM 1351 O O . GLN A 1 175 ? 11.531 -3.506 -3.155 1.00 96.38 175 GLN A O 1
ATOM 1356 N N . LEU A 1 176 ? 11.680 -2.410 -5.094 1.00 95.94 176 LEU A N 1
ATOM 1357 C CA . LEU A 1 176 ? 10.438 -1.656 -4.881 1.00 95.94 176 LEU A CA 1
ATOM 1358 C C . LEU A 1 176 ? 9.206 -2.574 -4.797 1.00 95.94 176 LEU A C 1
ATOM 1360 O O . LEU A 1 176 ? 8.375 -2.412 -3.903 1.00 95.94 176 LEU A O 1
ATOM 1364 N N . ALA A 1 177 ? 9.097 -3.563 -5.685 1.00 97.56 177 ALA A N 1
ATOM 1365 C CA . ALA A 1 177 ? 8.007 -4.537 -5.637 1.00 97.56 177 ALA A CA 1
ATOM 1366 C C . ALA A 1 177 ? 8.098 -5.453 -4.398 1.00 97.56 177 ALA A C 1
ATOM 1368 O O . ALA A 1 177 ? 7.077 -5.771 -3.787 1.00 97.56 177 ALA A O 1
ATOM 1369 N N . GLU A 1 178 ? 9.310 -5.832 -3.983 1.00 98.00 178 GLU A N 1
ATOM 1370 C CA . GLU A 1 178 ? 9.562 -6.568 -2.737 1.00 98.00 178 GLU A CA 1
ATOM 1371 C C . GLU A 1 178 ? 9.140 -5.762 -1.500 1.00 98.00 178 GLU A C 1
ATOM 1373 O O . GLU A 1 178 ? 8.537 -6.327 -0.588 1.00 98.00 178 GLU A O 1
ATOM 1378 N N . ALA A 1 179 ? 9.364 -4.445 -1.488 1.00 98.12 179 ALA A N 1
ATOM 1379 C CA . ALA A 1 179 ? 8.901 -3.562 -0.420 1.00 98.12 179 ALA A CA 1
ATOM 1380 C C . ALA A 1 179 ? 7.364 -3.537 -0.315 1.00 98.12 179 ALA A C 1
ATOM 1382 O O . ALA A 1 179 ? 6.818 -3.697 0.779 1.00 98.12 179 ALA A O 1
ATOM 1383 N N . ALA A 1 180 ? 6.649 -3.404 -1.438 1.00 98.31 180 ALA A N 1
ATOM 1384 C CA . ALA A 1 180 ? 5.182 -3.431 -1.442 1.00 98.31 180 ALA A CA 1
ATOM 1385 C C . ALA A 1 180 ? 4.613 -4.803 -1.030 1.00 98.31 180 ALA A C 1
ATOM 1387 O O . ALA A 1 180 ? 3.639 -4.882 -0.272 1.00 98.31 180 ALA A O 1
ATOM 1388 N N . LEU A 1 181 ? 5.262 -5.892 -1.454 1.00 98.69 181 LEU A N 1
ATOM 1389 C CA . LEU A 1 181 ? 4.951 -7.243 -0.988 1.00 98.69 181 LEU A CA 1
ATOM 1390 C C . LEU A 1 181 ? 5.149 -7.378 0.531 1.00 98.69 181 LEU A C 1
ATOM 1392 O O . LEU A 1 181 ? 4.291 -7.934 1.217 1.00 98.69 181 LEU A O 1
ATOM 1396 N N . ALA A 1 182 ? 6.260 -6.868 1.066 1.00 98.38 182 ALA A N 1
ATOM 1397 C CA . ALA A 1 182 ? 6.559 -6.930 2.494 1.00 98.38 182 ALA A CA 1
ATOM 1398 C C . ALA A 1 182 ? 5.538 -6.135 3.326 1.00 98.38 182 ALA A C 1
ATOM 1400 O O . ALA A 1 182 ? 5.052 -6.645 4.336 1.00 98.38 182 ALA A O 1
ATOM 1401 N N . ILE A 1 183 ? 5.129 -4.950 2.857 1.00 98.44 183 ILE A N 1
ATOM 1402 C CA . ILE A 1 183 ? 4.033 -4.166 3.453 1.00 98.44 183 ILE A CA 1
ATOM 1403 C C . ILE A 1 183 ? 2.726 -4.972 3.465 1.00 98.44 183 ILE A C 1
ATOM 1405 O O . ILE A 1 183 ? 2.063 -5.065 4.498 1.00 98.44 183 ILE A O 1
ATOM 1409 N N . THR A 1 184 ? 2.374 -5.600 2.339 1.00 98.56 184 THR A N 1
ATOM 1410 C CA . THR A 1 184 ? 1.154 -6.417 2.206 1.00 98.56 184 THR A CA 1
ATOM 1411 C C . THR A 1 184 ? 1.143 -7.566 3.223 1.00 98.56 184 THR A C 1
ATOM 1413 O O . THR A 1 184 ? 0.158 -7.764 3.937 1.00 98.56 184 THR A O 1
ATOM 1416 N N . ARG A 1 185 ? 2.260 -8.294 3.341 1.00 98.25 185 ARG A N 1
ATOM 1417 C CA . ARG A 1 185 ? 2.420 -9.394 4.307 1.00 98.25 185 ARG A CA 1
ATOM 1418 C C . ARG A 1 185 ? 2.367 -8.924 5.751 1.00 98.25 185 ARG A C 1
ATOM 1420 O O . ARG A 1 185 ? 1.793 -9.605 6.594 1.00 98.25 185 ARG A O 1
ATOM 1427 N N . PHE A 1 186 ? 2.956 -7.771 6.039 1.00 97.56 186 PHE A N 1
ATOM 1428 C CA . PHE A 1 186 ? 2.921 -7.198 7.375 1.00 97.56 186 PHE A CA 1
ATOM 1429 C C . PHE A 1 186 ? 1.500 -6.792 7.783 1.00 97.56 186 PHE A C 1
ATOM 1431 O O . PHE A 1 186 ? 1.066 -7.106 8.891 1.00 97.56 186 PHE A O 1
ATOM 1438 N N . ASN A 1 187 ? 0.733 -6.183 6.876 1.00 97.25 187 ASN A N 1
ATOM 1439 C CA . ASN A 1 187 ? -0.677 -5.892 7.134 1.00 97.25 187 ASN A CA 1
ATOM 1440 C C . ASN A 1 187 ? -1.478 -7.181 7.395 1.00 97.25 187 ASN A C 1
ATOM 1442 O O . ASN A 1 187 ? -2.273 -7.223 8.333 1.00 97.25 187 ASN A O 1
ATOM 1446 N N . LEU A 1 188 ? -1.240 -8.248 6.620 1.00 96.56 188 LEU A N 1
ATOM 1447 C CA . LEU A 1 188 ? -1.855 -9.560 6.857 1.00 96.56 188 LEU A CA 1
ATOM 1448 C C . LEU A 1 188 ? -1.485 -10.132 8.235 1.00 96.56 188 LEU A C 1
ATOM 1450 O O . LEU A 1 188 ? -2.366 -10.592 8.959 1.00 96.56 188 LEU A O 1
ATOM 1454 N N . LEU A 1 189 ? -0.210 -10.044 8.627 1.00 95.50 189 LEU A N 1
ATOM 1455 C CA . LEU A 1 189 ? 0.265 -10.476 9.945 1.00 95.50 189 LEU A CA 1
ATOM 1456 C C . LEU A 1 189 ? -0.482 -9.763 11.077 1.00 95.50 189 LEU A C 1
ATOM 1458 O O . LEU A 1 189 ? -0.875 -10.414 12.041 1.00 95.50 189 LEU A O 1
ATOM 1462 N N . ILE A 1 190 ? -0.709 -8.451 10.966 1.00 91.81 190 ILE A N 1
ATOM 1463 C CA . ILE A 1 190 ? -1.468 -7.692 11.971 1.00 91.81 190 ILE A CA 1
ATOM 1464 C C . ILE A 1 190 ? -2.900 -8.234 12.108 1.00 91.81 190 ILE A C 1
ATOM 1466 O O . ILE A 1 190 ? -3.407 -8.365 13.226 1.00 91.81 190 ILE A O 1
ATOM 1470 N N . VAL A 1 191 ? -3.550 -8.581 10.991 1.00 91.25 191 VAL A N 1
ATOM 1471 C CA . VAL A 1 191 ? -4.902 -9.170 11.002 1.00 91.25 191 VAL A CA 1
ATOM 1472 C C . VAL A 1 191 ? -4.917 -10.544 11.661 1.00 91.25 191 VAL A C 1
ATOM 1474 O O . VAL A 1 191 ? -5.850 -10.856 12.404 1.00 91.25 191 VAL A O 1
ATOM 1477 N N . ASP A 1 192 ? -3.906 -11.366 11.391 1.00 90.62 192 ASP A N 1
ATOM 1478 C CA . ASP A 1 192 ? -3.821 -12.731 11.909 1.00 90.62 192 ASP A CA 1
ATOM 1479 C C . ASP A 1 192 ? -3.423 -12.774 13.386 1.00 90.62 192 ASP A C 1
ATOM 1481 O O . ASP A 1 192 ? -4.013 -13.539 14.149 1.00 90.62 192 ASP A O 1
ATOM 1485 N N . ALA A 1 193 ? -2.491 -11.920 13.813 1.00 87.62 193 ALA A N 1
ATOM 1486 C CA . ALA A 1 193 ? -2.082 -11.816 15.210 1.00 87.62 193 ALA A CA 1
ATOM 1487 C C . ALA A 1 193 ? -3.213 -11.275 16.096 1.00 87.62 193 ALA A C 1
ATOM 1489 O O . ALA A 1 193 ? -3.320 -11.646 17.263 1.00 87.62 193 ALA A O 1
ATOM 1490 N N . GLY A 1 194 ? -4.042 -10.365 15.571 1.00 79.06 194 GLY A N 1
ATOM 1491 C CA . GLY A 1 194 ? -5.155 -9.757 16.303 1.00 79.06 194 GLY A CA 1
ATOM 1492 C C . GLY A 1 194 ? -4.737 -8.847 17.467 1.00 79.06 194 GLY A C 1
ATOM 1493 O O . GLY A 1 194 ? -5.584 -8.119 17.983 1.00 79.06 194 GLY A O 1
ATOM 1494 N N . ASP A 1 195 ? -3.461 -8.841 17.856 1.00 83.19 195 ASP A N 1
ATOM 1495 C CA . ASP A 1 195 ? -2.840 -7.946 18.828 1.00 83.19 195 ASP A CA 1
ATOM 1496 C C . ASP A 1 195 ? -1.613 -7.244 18.203 1.00 83.19 195 ASP A C 1
ATOM 1498 O O . ASP A 1 195 ? -0.596 -7.899 17.932 1.00 83.19 195 ASP A O 1
ATOM 1502 N N . PRO A 1 196 ? -1.679 -5.916 17.974 1.00 81.31 196 PRO A N 1
ATOM 1503 C CA . PRO A 1 196 ? -0.568 -5.152 17.409 1.00 81.31 196 PRO A CA 1
ATOM 1504 C C . PRO A 1 196 ? 0.631 -5.034 18.357 1.00 81.31 196 PRO A C 1
ATOM 1506 O O . PRO A 1 196 ? 1.715 -4.688 17.895 1.00 81.31 196 PRO A O 1
ATOM 1509 N N . ALA A 1 197 ? 0.451 -5.301 19.656 1.00 82.50 197 ALA A N 1
ATOM 1510 C CA . ALA A 1 197 ? 1.518 -5.266 20.654 1.00 82.50 197 ALA A CA 1
ATOM 1511 C C . ALA A 1 197 ? 2.219 -6.622 20.831 1.00 82.50 197 ALA A C 1
ATOM 1513 O O . ALA A 1 197 ? 3.148 -6.733 21.633 1.00 82.50 197 ALA A O 1
ATOM 1514 N N . SER A 1 198 ? 1.805 -7.657 20.091 1.00 87.62 198 SER A N 1
ATOM 1515 C CA . SER A 1 198 ? 2.458 -8.960 20.177 1.00 87.62 198 SER A CA 1
ATOM 1516 C C . SER A 1 198 ? 3.941 -8.866 19.793 1.00 87.62 198 SER A C 1
ATOM 1518 O O . SER A 1 198 ? 4.343 -8.095 18.913 1.00 87.62 198 SER A O 1
ATOM 1520 N N . GLU A 1 199 ? 4.769 -9.691 20.436 1.00 87.75 199 GLU A N 1
ATOM 1521 C CA . GLU A 1 199 ? 6.211 -9.751 20.167 1.00 87.75 199 GLU A CA 1
ATOM 1522 C C . GLU A 1 199 ? 6.492 -10.035 18.683 1.00 87.75 199 GLU A C 1
ATOM 1524 O O . GLU A 1 199 ? 7.360 -9.408 18.078 1.00 87.75 199 GLU A O 1
ATOM 1529 N N . SER A 1 200 ? 5.684 -10.907 18.069 1.00 89.62 200 SER A N 1
ATOM 1530 C CA . SER A 1 200 ? 5.786 -11.249 16.647 1.00 89.62 200 SER A CA 1
ATOM 1531 C C . SER A 1 200 ? 5.573 -10.048 15.717 1.00 89.62 200 SER A C 1
ATOM 1533 O O . SER A 1 200 ? 6.359 -9.848 14.790 1.00 89.62 200 SER A O 1
ATOM 1535 N N . VAL A 1 201 ? 4.561 -9.212 15.983 1.00 90.81 201 VAL A N 1
ATOM 1536 C CA . VAL A 1 201 ? 4.283 -7.996 15.202 1.00 90.81 201 VAL A CA 1
ATOM 1537 C C . VAL A 1 201 ? 5.382 -6.963 15.425 1.00 90.81 201 VAL A C 1
ATOM 1539 O O . VAL A 1 201 ? 5.828 -6.333 14.469 1.00 90.81 201 VAL A O 1
ATOM 1542 N N . THR A 1 202 ? 5.867 -6.824 16.659 1.00 90.06 202 THR A N 1
ATOM 1543 C CA . THR A 1 202 ? 6.936 -5.874 17.001 1.00 90.06 202 THR A CA 1
ATOM 1544 C C . THR A 1 202 ? 8.251 -6.228 16.305 1.00 90.06 202 THR A C 1
ATOM 1546 O O . THR A 1 202 ? 8.892 -5.360 15.708 1.00 90.06 202 THR A O 1
ATOM 1549 N N . LEU A 1 203 ? 8.640 -7.507 16.330 1.00 91.38 203 LEU A N 1
ATOM 1550 C CA . LEU A 1 203 ? 9.837 -7.995 15.648 1.00 91.38 203 LEU A CA 1
ATOM 1551 C C . LEU A 1 203 ? 9.741 -7.759 14.136 1.00 91.38 203 LEU A C 1
ATOM 1553 O O . LEU A 1 203 ? 10.646 -7.173 13.543 1.00 91.38 203 LEU A O 1
ATOM 1557 N N . GLN A 1 204 ? 8.613 -8.133 13.530 1.00 93.88 204 GLN A N 1
ATOM 1558 C CA . GLN A 1 204 ? 8.405 -7.957 12.093 1.00 93.88 204 GLN A CA 1
ATOM 1559 C C . GLN A 1 204 ? 8.301 -6.486 11.682 1.00 93.88 204 GLN A C 1
ATOM 1561 O O . GLN A 1 204 ? 8.770 -6.119 10.608 1.00 93.88 204 GLN A O 1
ATOM 1566 N N . ALA A 1 205 ? 7.760 -5.613 12.537 1.00 93.44 205 ALA A N 1
ATOM 1567 C CA . ALA A 1 205 ? 7.758 -4.173 12.293 1.00 93.44 205 ALA A CA 1
ATOM 1568 C C . ALA A 1 205 ? 9.187 -3.616 12.245 1.00 93.44 205 ALA A C 1
ATOM 1570 O O . ALA A 1 205 ? 9.495 -2.792 11.381 1.00 93.44 205 ALA A O 1
ATOM 1571 N N . ARG A 1 206 ? 10.081 -4.082 13.129 1.00 93.06 206 ARG A N 1
ATOM 1572 C CA . ARG A 1 206 ? 11.498 -3.687 13.128 1.00 93.06 206 ARG A CA 1
ATOM 1573 C C . ARG A 1 206 ? 12.208 -4.156 11.859 1.00 93.06 206 ARG A C 1
ATOM 1575 O O . ARG A 1 206 ? 12.905 -3.362 11.228 1.00 93.06 206 ARG A O 1
ATOM 1582 N N . ASP A 1 207 ? 12.009 -5.414 11.481 1.00 94.94 207 ASP A N 1
ATOM 1583 C CA . ASP A 1 207 ? 12.655 -6.001 10.306 1.00 94.94 207 ASP A CA 1
ATOM 1584 C C . ASP A 1 207 ? 12.138 -5.351 9.008 1.00 94.94 207 ASP A C 1
ATOM 1586 O O . ASP A 1 207 ? 12.930 -4.980 8.136 1.00 94.94 207 ASP A O 1
ATOM 1590 N N . LEU A 1 208 ? 10.828 -5.083 8.923 1.00 96.62 208 LEU A N 1
ATOM 1591 C CA . LEU A 1 208 ? 10.236 -4.300 7.838 1.00 96.62 208 LEU A CA 1
ATOM 1592 C C . LEU A 1 208 ? 10.790 -2.869 7.808 1.00 96.62 208 LEU A C 1
ATOM 1594 O O . LEU A 1 208 ? 11.120 -2.368 6.738 1.00 96.62 208 LEU A O 1
ATOM 1598 N N . THR A 1 209 ? 10.948 -2.213 8.961 1.00 96.06 209 THR A N 1
ATOM 1599 C CA . THR A 1 209 ? 11.524 -0.857 9.033 1.00 96.06 209 THR A CA 1
ATOM 1600 C C . THR A 1 209 ? 12.936 -0.818 8.456 1.00 96.06 209 THR A C 1
ATOM 1602 O O . THR A 1 209 ? 13.251 0.090 7.687 1.00 96.06 209 THR A O 1
ATOM 1605 N N . ALA A 1 210 ? 13.782 -1.796 8.799 1.00 95.69 210 ALA A N 1
ATOM 1606 C CA . ALA A 1 210 ? 15.141 -1.892 8.268 1.00 95.69 210 ALA A CA 1
ATOM 1607 C C . ALA A 1 210 ? 15.133 -2.071 6.741 1.00 95.69 210 ALA A C 1
ATOM 1609 O O . ALA A 1 210 ? 15.782 -1.305 6.030 1.00 95.69 210 ALA A O 1
ATOM 1610 N N . MET A 1 211 ? 14.315 -2.997 6.234 1.00 96.81 211 MET A N 1
ATOM 1611 C CA . MET A 1 211 ? 14.165 -3.238 4.797 1.00 96.81 211 MET A CA 1
ATOM 1612 C C . MET A 1 211 ? 13.669 -1.995 4.042 1.00 96.81 211 MET A C 1
ATOM 1614 O O . MET A 1 211 ? 14.244 -1.608 3.024 1.00 96.81 211 MET A O 1
ATOM 1618 N N . LEU A 1 212 ? 12.615 -1.338 4.533 1.00 96.12 212 LEU A N 1
ATOM 1619 C CA . LEU A 1 212 ? 12.053 -0.154 3.879 1.00 96.12 212 LEU A CA 1
ATOM 1620 C C . LEU A 1 212 ? 13.005 1.042 3.943 1.00 96.12 212 LEU A C 1
ATOM 1622 O O . LEU A 1 212 ? 13.055 1.826 2.998 1.00 96.12 212 LEU A O 1
ATOM 1626 N N . LYS A 1 213 ? 13.798 1.170 5.011 1.00 95.44 213 LYS A N 1
ATOM 1627 C CA . LYS A 1 213 ? 14.836 2.201 5.112 1.00 95.44 213 LYS A CA 1
ATOM 1628 C C . LYS A 1 213 ? 15.906 2.035 4.034 1.00 95.44 213 LYS A C 1
ATOM 1630 O O . LYS A 1 213 ? 16.327 3.045 3.473 1.00 95.44 213 LYS A O 1
ATOM 1635 N N . ASP A 1 214 ? 16.298 0.803 3.730 1.00 94.69 214 ASP A N 1
ATOM 1636 C CA . ASP A 1 214 ? 17.302 0.517 2.702 1.00 94.69 214 ASP A CA 1
ATOM 1637 C C . ASP A 1 214 ? 16.753 0.728 1.281 1.00 94.69 214 ASP A C 1
ATOM 1639 O O . ASP A 1 214 ? 17.472 1.209 0.406 1.00 94.69 214 ASP A O 1
ATOM 1643 N N . ILE A 1 215 ? 15.471 0.416 1.049 1.00 94.25 215 ILE A N 1
ATOM 1644 C CA . ILE A 1 215 ? 14.851 0.462 -0.287 1.00 94.25 215 ILE A CA 1
ATOM 1645 C C . ILE A 1 215 ? 14.248 1.839 -0.614 1.00 94.25 215 ILE A C 1
ATOM 1647 O O . ILE A 1 215 ? 14.475 2.379 -1.697 1.00 94.25 215 ILE A O 1
ATOM 1651 N N . LEU A 1 216 ? 13.454 2.406 0.299 1.00 90.94 216 LEU A N 1
ATOM 1652 C CA . LEU A 1 216 ? 12.705 3.659 0.105 1.00 90.94 216 LEU A CA 1
ATOM 1653 C C . LEU A 1 216 ? 13.407 4.876 0.719 1.00 90.94 216 LEU A C 1
ATOM 1655 O O . LEU A 1 216 ? 13.033 6.019 0.443 1.00 90.94 216 LEU A O 1
ATOM 1659 N N . GLY A 1 217 ? 14.415 4.636 1.558 1.00 90.88 217 GLY A N 1
ATOM 1660 C CA . GLY A 1 217 ? 15.136 5.656 2.304 1.00 90.88 217 GLY A CA 1
ATOM 1661 C C . GLY A 1 217 ? 14.559 5.915 3.705 1.00 90.88 217 GLY A C 1
ATOM 1662 O O . GLY A 1 217 ? 13.373 5.686 3.967 1.00 90.88 217 GLY A O 1
ATOM 1663 N N . PRO A 1 218 ? 15.378 6.459 4.628 1.00 88.31 218 PRO A N 1
ATOM 1664 C CA . PRO A 1 218 ? 15.000 6.684 6.028 1.00 88.31 218 PRO A CA 1
ATOM 1665 C C . PRO A 1 218 ? 13.902 7.733 6.230 1.00 88.31 218 PRO A C 1
ATOM 1667 O O . PRO A 1 218 ? 13.233 7.724 7.257 1.00 88.31 218 PRO A O 1
ATOM 1670 N N . GLY A 1 219 ? 13.737 8.654 5.277 1.00 85.62 219 GLY A N 1
ATOM 1671 C CA . GLY A 1 219 ? 12.718 9.704 5.328 1.00 85.62 219 GLY A CA 1
ATOM 1672 C C . GLY A 1 219 ? 11.356 9.282 4.776 1.00 85.62 219 GLY A C 1
ATOM 1673 O O . GLY A 1 219 ? 10.445 10.109 4.751 1.00 85.62 219 GLY A O 1
ATOM 1674 N N . SER A 1 220 ? 11.215 8.037 4.308 1.00 89.81 220 SER A N 1
ATOM 1675 C CA . SER A 1 220 ? 9.974 7.568 3.696 1.00 89.81 220 SER A CA 1
ATOM 1676 C C . SER A 1 220 ? 8.809 7.560 4.705 1.00 89.81 220 SER A C 1
ATOM 1678 O O . SER A 1 220 ? 9.009 7.258 5.890 1.00 89.81 220 SER A O 1
ATOM 1680 N N . PRO A 1 221 ? 7.582 7.909 4.273 1.00 89.56 221 PRO A N 1
ATOM 1681 C CA . PRO A 1 221 ? 6.398 7.885 5.132 1.00 89.56 221 PRO A CA 1
ATOM 1682 C C . PRO A 1 221 ? 6.165 6.528 5.807 1.00 89.56 221 PRO A C 1
ATOM 1684 O O . PRO A 1 221 ? 5.737 6.480 6.957 1.00 89.56 221 PRO A O 1
ATOM 1687 N N . GLU A 1 222 ? 6.484 5.430 5.124 1.00 92.88 222 GLU A N 1
ATOM 1688 C CA . GLU A 1 222 ? 6.335 4.061 5.614 1.00 92.88 222 GLU A CA 1
ATOM 1689 C C . GLU A 1 222 ? 7.283 3.772 6.781 1.00 92.88 222 GLU A C 1
ATOM 1691 O O . GLU A 1 222 ? 6.858 3.252 7.812 1.00 92.88 222 GLU A O 1
ATOM 1696 N N . VAL A 1 223 ? 8.553 4.175 6.659 1.00 92.06 223 VAL A N 1
ATOM 1697 C CA . VAL A 1 223 ? 9.537 4.055 7.746 1.00 92.06 223 VAL A CA 1
ATOM 1698 C C . VAL A 1 223 ? 9.101 4.886 8.948 1.00 92.06 223 VAL A C 1
ATOM 1700 O O . VAL A 1 223 ? 9.174 4.414 10.080 1.00 92.06 223 VAL A O 1
ATOM 1703 N N . ARG A 1 224 ? 8.583 6.099 8.724 1.00 88.19 224 ARG A N 1
ATOM 1704 C CA . ARG A 1 224 ? 8.070 6.954 9.806 1.00 88.19 224 ARG A CA 1
ATOM 1705 C C . ARG A 1 224 ? 6.846 6.349 10.500 1.00 88.19 224 ARG A C 1
ATOM 1707 O O . ARG A 1 224 ? 6.755 6.425 11.724 1.00 88.19 224 ARG A O 1
ATOM 1714 N N . LEU A 1 225 ? 5.935 5.733 9.743 1.00 88.12 225 LEU A N 1
ATOM 1715 C CA . LEU A 1 225 ? 4.754 5.044 10.278 1.00 88.12 225 LEU A CA 1
ATOM 1716 C C . LEU A 1 225 ? 5.135 3.870 11.190 1.00 88.12 225 LEU A C 1
ATOM 1718 O O . LEU A 1 225 ? 4.499 3.679 12.223 1.00 88.12 225 LEU A O 1
ATOM 1722 N N . LEU A 1 226 ? 6.176 3.109 10.840 1.00 89.31 226 LEU A N 1
ATOM 1723 C CA . LEU A 1 226 ? 6.649 1.984 11.657 1.00 89.31 226 LEU A CA 1
ATOM 1724 C C . LEU A 1 226 ? 7.519 2.421 12.838 1.00 89.31 226 LEU A C 1
ATOM 1726 O O . LEU A 1 226 ? 7.470 1.798 13.894 1.00 89.31 226 LEU A O 1
ATOM 1730 N N . ALA A 1 227 ? 8.298 3.492 12.675 1.00 83.00 227 ALA A N 1
ATOM 1731 C CA . ALA A 1 227 ? 9.201 4.009 13.702 1.00 83.00 227 ALA A CA 1
ATOM 1732 C C . ALA A 1 227 ? 8.510 4.907 14.743 1.00 83.00 227 ALA A C 1
ATOM 1734 O O . ALA A 1 227 ? 9.171 5.369 15.673 1.00 83.00 227 ALA A O 1
ATOM 1735 N N . THR A 1 228 ? 7.210 5.189 14.591 1.00 73.38 228 THR A N 1
ATOM 1736 C CA . THR A 1 228 ? 6.462 6.005 15.556 1.00 73.38 228 THR A CA 1
ATOM 1737 C C . THR A 1 228 ? 6.443 5.283 16.913 1.00 73.38 228 THR A C 1
ATOM 1739 O O . THR A 1 228 ? 5.945 4.155 16.981 1.00 73.38 228 THR A O 1
ATOM 1742 N N . PRO A 1 229 ? 6.994 5.888 17.985 1.00 65.19 229 PRO A N 1
ATOM 1743 C CA . PRO A 1 229 ? 7.049 5.248 19.292 1.00 65.19 229 PRO A CA 1
ATOM 1744 C C . PRO A 1 229 ? 5.646 4.931 19.814 1.00 65.19 229 PRO A C 1
ATOM 1746 O O . PRO A 1 229 ? 4.690 5.646 19.526 1.00 65.19 229 PRO A O 1
ATOM 1749 N N . ALA A 1 230 ? 5.536 3.890 20.642 1.00 60.44 230 ALA A N 1
ATOM 1750 C CA . ALA A 1 230 ? 4.293 3.485 21.307 1.00 60.44 230 ALA A CA 1
ATOM 1751 C C . ALA A 1 230 ? 3.844 4.424 22.443 1.00 60.44 230 ALA A C 1
ATOM 1753 O O . ALA A 1 230 ? 3.050 4.033 23.297 1.00 60.44 230 ALA A O 1
ATOM 1754 N N . GLU A 1 231 ? 4.380 5.643 22.486 1.00 57.72 231 GLU A N 1
ATOM 1755 C CA . GLU A 1 231 ? 3.971 6.664 23.444 1.00 57.72 231 GLU A CA 1
ATOM 1756 C C . GLU A 1 231 ? 2.499 7.051 23.237 1.00 57.72 231 GLU A C 1
ATOM 1758 O O . GLU A 1 231 ? 1.952 6.786 22.163 1.00 57.72 231 GLU A O 1
ATOM 1763 N N . PRO A 1 232 ? 1.836 7.670 24.238 1.00 54.03 232 PRO A N 1
ATOM 1764 C CA . PRO A 1 232 ? 0.445 8.110 24.136 1.00 54.03 232 PRO A CA 1
ATOM 1765 C C . PRO A 1 232 ? 0.315 9.291 23.161 1.00 54.03 232 PRO A C 1
ATOM 1767 O O . PRO A 1 232 ? 0.087 10.441 23.531 1.00 54.03 232 PRO A O 1
ATOM 1770 N N . ALA A 1 233 ? 0.488 8.984 21.885 1.00 61.47 233 ALA A N 1
ATOM 1771 C CA . ALA A 1 233 ? 0.220 9.831 20.753 1.00 61.47 233 ALA A CA 1
ATOM 1772 C C . ALA A 1 233 ? -1.304 9.958 20.633 1.00 61.47 233 ALA A C 1
ATOM 1774 O O . ALA A 1 233 ? -2.032 8.966 20.685 1.00 61.47 233 ALA A O 1
ATOM 1775 N N . THR A 1 234 ? -1.813 11.181 20.495 1.00 70.81 234 THR A N 1
ATOM 1776 C CA . THR A 1 234 ? -3.232 11.385 20.178 1.00 70.81 234 THR A CA 1
ATOM 1777 C C . THR A 1 234 ? -3.548 10.699 18.850 1.00 70.81 234 THR A C 1
ATOM 1779 O O . THR A 1 234 ? -2.700 10.714 17.953 1.00 70.81 234 THR A O 1
ATOM 1782 N N . ASP A 1 235 ? -4.759 10.151 18.683 1.00 71.06 235 ASP A N 1
ATOM 1783 C CA . ASP A 1 235 ? -5.166 9.475 17.438 1.00 71.06 235 ASP A CA 1
ATOM 1784 C C . ASP A 1 235 ? -4.800 10.326 16.199 1.00 71.06 235 ASP A C 1
ATOM 1786 O O . ASP A 1 235 ? -4.170 9.841 15.264 1.00 71.06 235 ASP A O 1
ATOM 1790 N N . ALA A 1 236 ? -5.044 11.642 16.243 1.00 76.56 236 ALA A N 1
ATOM 1791 C CA . ALA A 1 236 ? -4.688 12.583 15.174 1.00 76.56 236 ALA A CA 1
ATOM 1792 C C . ALA A 1 236 ? -3.187 12.604 14.809 1.00 76.56 236 ALA A C 1
ATOM 1794 O O . ALA A 1 236 ? -2.833 12.704 13.633 1.00 76.56 236 ALA A O 1
ATOM 1795 N N . SER A 1 237 ? -2.292 12.490 15.793 1.00 79.88 237 SER A N 1
ATOM 1796 C CA . SER A 1 237 ? -0.846 12.474 15.542 1.00 79.88 237 SER A CA 1
ATOM 1797 C C . SER A 1 237 ? -0.393 11.183 14.852 1.00 79.88 237 SER A C 1
ATOM 1799 O O . SER A 1 237 ? 0.434 11.250 13.940 1.00 79.88 237 SER A O 1
ATOM 1801 N N . VAL A 1 238 ? -1.014 10.042 15.181 1.00 83.75 238 VAL A N 1
ATOM 1802 C CA . VAL A 1 238 ? -0.759 8.742 14.536 1.00 83.75 238 VAL A CA 1
ATOM 1803 C C . VAL A 1 238 ? -1.127 8.779 13.051 1.00 83.75 238 VAL A C 1
ATOM 1805 O O . VAL A 1 238 ? -0.399 8.245 12.212 1.00 83.75 238 VAL A O 1
ATOM 1808 N N . PHE A 1 239 ? -2.231 9.443 12.704 1.00 87.06 239 PHE A N 1
ATOM 1809 C CA . PHE A 1 239 ? -2.687 9.539 11.318 1.00 87.06 239 PHE A CA 1
ATOM 1810 C C . PHE A 1 239 ? -1.966 10.618 10.487 1.00 87.06 239 PHE A C 1
ATOM 1812 O O . PHE A 1 239 ? -1.963 10.544 9.257 1.00 87.06 239 PHE A O 1
ATOM 1819 N N . SER A 1 240 ? -1.309 11.597 11.114 1.00 85.56 240 SER A N 1
ATOM 1820 C CA . SER A 1 240 ? -0.665 12.721 10.407 1.00 85.56 240 SER A CA 1
ATOM 1821 C C . SER A 1 240 ? 0.375 12.292 9.354 1.00 85.56 240 SER A C 1
ATOM 1823 O O . SER A 1 240 ? 0.526 12.942 8.316 1.00 85.56 240 SER A O 1
ATOM 1825 N N . SER A 1 241 ? 1.037 11.149 9.556 1.00 86.25 241 SER A N 1
ATOM 1826 C CA . SER A 1 241 ? 2.017 10.583 8.619 1.00 86.25 241 SER A CA 1
ATOM 1827 C C . SER A 1 241 ? 1.424 10.223 7.248 1.00 86.25 241 SER A C 1
ATOM 1829 O O . SER A 1 241 ? 2.151 10.230 6.252 1.00 86.25 241 SER A O 1
ATOM 1831 N N . TYR A 1 242 ? 0.111 9.983 7.145 1.00 90.56 242 TYR A N 1
ATOM 1832 C CA . TYR A 1 242 ? -0.542 9.731 5.853 1.00 90.56 242 TYR A CA 1
ATOM 1833 C C . TYR A 1 242 ? -0.646 10.991 4.981 1.00 90.56 242 TYR A C 1
ATOM 1835 O O . TYR A 1 242 ? -0.595 10.880 3.755 1.00 90.56 242 TYR A O 1
ATOM 1843 N N . ALA A 1 243 ? -0.695 12.193 5.575 1.00 88.81 243 ALA A N 1
ATOM 1844 C CA . ALA A 1 243 ? -0.622 13.440 4.807 1.00 88.81 243 ALA A CA 1
ATOM 1845 C C . ALA A 1 243 ? 0.754 13.596 4.147 1.00 88.81 243 ALA A C 1
ATOM 1847 O O . ALA A 1 243 ? 0.845 13.979 2.982 1.00 88.81 243 ALA A O 1
ATOM 1848 N N . ALA A 1 244 ? 1.822 13.238 4.871 1.00 87.25 244 ALA A N 1
ATOM 1849 C CA . ALA A 1 244 ? 3.176 13.246 4.327 1.00 87.25 244 ALA A CA 1
ATOM 1850 C C . ALA A 1 244 ? 3.318 12.263 3.155 1.00 87.25 244 ALA A C 1
ATOM 1852 O O . ALA A 1 244 ? 3.966 12.597 2.168 1.00 87.25 244 ALA A O 1
ATOM 1853 N N . LYS A 1 245 ? 2.662 11.095 3.222 1.00 91.19 245 LYS A N 1
ATOM 1854 C CA . LYS A 1 245 ? 2.629 10.120 2.121 1.00 91.19 245 LYS A CA 1
ATOM 1855 C C . LYS A 1 245 ? 1.948 10.666 0.867 1.00 91.19 245 LYS A C 1
ATOM 1857 O O . LYS A 1 245 ? 2.515 10.575 -0.218 1.00 91.19 245 LYS A O 1
ATOM 1862 N N . ALA A 1 246 ? 0.772 11.279 1.010 1.00 89.44 246 ALA A N 1
ATOM 1863 C CA . ALA A 1 246 ? 0.069 11.884 -0.121 1.00 89.44 246 ALA A CA 1
ATOM 1864 C C . ALA A 1 246 ? 0.876 13.033 -0.762 1.00 89.44 246 ALA A C 1
ATOM 1866 O O . ALA A 1 246 ? 0.956 13.128 -1.988 1.00 89.44 246 ALA A O 1
ATOM 1867 N N . ALA A 1 247 ? 1.518 13.874 0.057 1.00 87.25 247 ALA A N 1
ATOM 1868 C CA . ALA A 1 247 ? 2.351 14.977 -0.423 1.00 87.25 247 ALA A CA 1
ATOM 1869 C C . ALA A 1 247 ? 3.631 14.494 -1.132 1.00 87.25 247 ALA A C 1
ATOM 1871 O O . ALA A 1 247 ? 3.977 15.013 -2.194 1.00 87.25 247 ALA A O 1
ATOM 1872 N N . ASP A 1 248 ? 4.312 13.489 -0.574 1.00 87.44 248 ASP A N 1
ATOM 1873 C CA . ASP A 1 248 ? 5.515 12.892 -1.166 1.00 87.44 248 ASP A CA 1
ATOM 1874 C C . ASP A 1 248 ? 5.202 12.234 -2.518 1.00 87.44 248 ASP A C 1
ATOM 1876 O O . ASP A 1 248 ? 5.925 12.459 -3.490 1.00 87.44 248 ASP A O 1
ATOM 1880 N N . PHE A 1 249 ? 4.071 11.526 -2.629 1.00 89.69 249 PHE A N 1
ATOM 1881 C CA . PHE A 1 249 ? 3.602 10.994 -3.910 1.00 89.69 249 PHE A CA 1
ATOM 1882 C C . PHE A 1 249 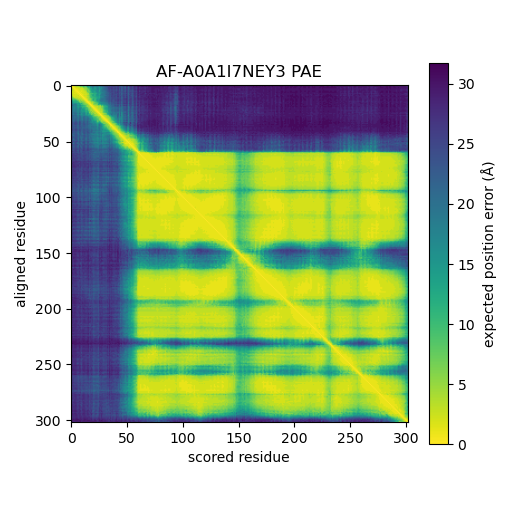? 3.408 12.101 -4.953 1.00 89.69 249 PHE A C 1
ATOM 1884 O O . PHE A 1 249 ? 3.962 12.014 -6.048 1.00 89.69 249 PHE A O 1
ATOM 1891 N N . ALA A 1 250 ? 2.663 13.160 -4.615 1.00 85.62 250 ALA A N 1
ATOM 1892 C CA . ALA A 1 250 ? 2.392 14.258 -5.545 1.00 85.62 250 ALA A CA 1
ATOM 1893 C C . ALA A 1 250 ? 3.688 14.939 -6.025 1.00 85.62 250 ALA A C 1
ATOM 1895 O O . ALA A 1 250 ? 3.830 15.260 -7.206 1.00 85.62 250 ALA A O 1
ATOM 1896 N N . HIS A 1 251 ? 4.664 15.113 -5.128 1.00 83.06 251 HIS A N 1
ATOM 1897 C CA . HIS A 1 251 ? 5.966 15.683 -5.470 1.00 83.06 251 HIS A CA 1
ATOM 1898 C C . HIS A 1 251 ? 6.780 14.774 -6.408 1.00 83.06 251 HIS A C 1
ATOM 1900 O O . HIS A 1 251 ? 7.321 15.241 -7.418 1.00 83.06 251 HIS A O 1
ATOM 1906 N N . ARG A 1 252 ? 6.844 13.469 -6.112 1.00 79.88 252 ARG A N 1
ATOM 1907 C CA . ARG A 1 252 ? 7.598 12.495 -6.919 1.00 79.88 252 ARG A CA 1
ATOM 1908 C C . ARG A 1 252 ? 6.967 12.269 -8.286 1.00 79.88 252 ARG A C 1
ATOM 1910 O O . ARG A 1 252 ? 7.689 12.253 -9.280 1.00 79.88 252 ARG A O 1
ATOM 1917 N N . GLN A 1 253 ? 5.642 12.163 -8.366 1.00 79.44 253 GLN A N 1
ATOM 1918 C CA . GLN A 1 253 ? 4.941 11.860 -9.616 1.00 79.44 253 GLN A CA 1
ATOM 1919 C C . GLN A 1 253 ? 5.164 12.938 -10.688 1.00 79.44 253 GLN A C 1
ATOM 1921 O O . GLN A 1 253 ? 5.362 12.618 -11.863 1.00 79.44 253 GLN A O 1
ATOM 1926 N N . ASN A 1 254 ? 5.231 14.210 -10.283 1.00 71.56 254 ASN A N 1
ATOM 1927 C CA . ASN A 1 254 ? 5.556 15.320 -11.184 1.00 71.56 254 ASN A CA 1
ATOM 1928 C C . ASN A 1 254 ? 6.964 15.197 -11.792 1.00 71.56 254 ASN A C 1
ATOM 1930 O O . ASN A 1 254 ? 7.191 15.613 -12.924 1.00 71.56 254 ASN A O 1
ATOM 1934 N N . THR A 1 255 ? 7.903 14.597 -11.058 1.00 72.25 255 THR A N 1
ATOM 1935 C CA . THR A 1 255 ? 9.290 14.413 -11.508 1.00 72.25 255 THR A CA 1
ATOM 1936 C C . THR A 1 255 ? 9.446 13.146 -12.355 1.00 72.25 255 THR A C 1
ATOM 1938 O O . THR A 1 255 ? 10.155 13.149 -13.357 1.00 72.25 255 THR A O 1
ATOM 1941 N N . LEU A 1 256 ? 8.771 12.057 -11.978 1.00 72.00 256 LEU A N 1
ATOM 1942 C CA . LEU A 1 256 ? 8.932 10.738 -12.601 1.00 72.00 256 LEU A CA 1
ATOM 1943 C C . LEU A 1 256 ? 8.168 10.585 -13.921 1.00 72.00 256 LEU A C 1
ATOM 1945 O O . LEU A 1 256 ? 8.660 9.921 -14.833 1.00 72.00 256 LEU A O 1
ATOM 1949 N N . SER A 1 257 ? 7.006 11.232 -14.051 1.00 65.31 257 SER A N 1
ATOM 1950 C CA . SER A 1 257 ? 6.137 11.144 -15.239 1.00 65.31 257 SER A CA 1
ATOM 1951 C C . SER A 1 257 ? 6.793 11.614 -16.542 1.00 65.31 257 SER A C 1
ATOM 1953 O O . SER A 1 257 ? 6.366 11.212 -17.618 1.00 65.31 257 SER A O 1
ATOM 1955 N N . THR A 1 258 ? 7.850 12.427 -16.464 1.00 66.81 258 THR A N 1
ATOM 1956 C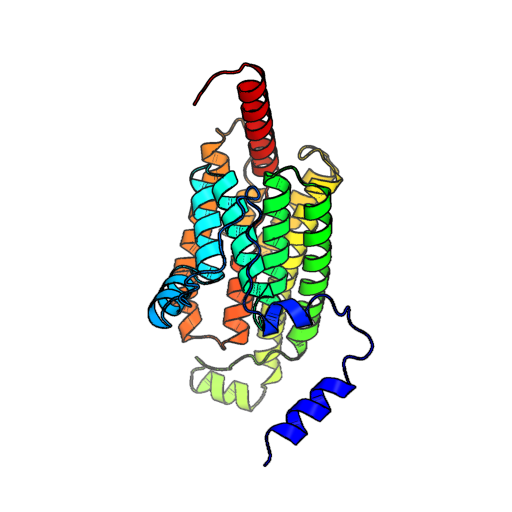 CA . THR A 1 258 ? 8.594 12.910 -17.639 1.00 66.81 258 THR A CA 1
ATOM 1957 C C . THR A 1 258 ? 9.860 12.102 -17.939 1.00 66.81 258 THR A C 1
ATOM 1959 O O . THR A 1 258 ? 10.436 12.246 -19.016 1.00 66.81 258 THR A O 1
ATOM 1962 N N . ALA A 1 259 ? 10.304 11.254 -17.005 1.00 72.62 259 ALA A N 1
ATOM 1963 C CA . ALA A 1 259 ? 11.605 10.587 -17.062 1.00 72.62 259 ALA A CA 1
ATOM 1964 C C . ALA A 1 259 ? 11.521 9.065 -17.271 1.00 72.62 259 ALA A C 1
ATOM 1966 O O . ALA A 1 259 ? 12.487 8.468 -17.755 1.00 72.62 259 ALA A O 1
ATOM 1967 N N . LEU A 1 260 ? 10.403 8.436 -16.897 1.00 77.50 260 LEU A N 1
ATOM 1968 C CA . LEU A 1 260 ? 10.225 6.982 -16.897 1.00 77.50 260 LEU A CA 1
ATOM 1969 C C . LEU A 1 260 ? 9.340 6.486 -18.049 1.00 77.50 260 LEU A C 1
ATOM 1971 O O . LEU A 1 260 ? 8.547 7.236 -18.611 1.00 77.50 260 LEU A O 1
ATOM 1975 N N . SER A 1 261 ? 9.455 5.193 -18.372 1.00 82.38 261 SER A N 1
ATOM 1976 C CA . SER A 1 261 ? 8.452 4.489 -19.180 1.00 82.38 261 SER A CA 1
ATOM 1977 C C . SER A 1 261 ? 7.150 4.360 -18.394 1.00 82.38 261 SER A C 1
ATOM 1979 O O . SER A 1 261 ? 7.152 4.391 -17.161 1.00 82.38 261 SER A O 1
ATOM 1981 N N . GLU A 1 262 ? 6.043 4.172 -19.109 1.00 84.12 262 GLU A N 1
ATOM 1982 C CA . GLU A 1 262 ? 4.712 4.006 -18.519 1.00 84.12 262 GLU A CA 1
ATOM 1983 C C . GLU A 1 262 ? 4.661 2.847 -17.510 1.00 84.12 262 GLU A C 1
ATOM 1985 O O . GLU A 1 262 ? 4.152 3.021 -16.401 1.00 84.12 262 GLU A O 1
ATOM 1990 N N . ASP A 1 263 ? 5.271 1.703 -17.831 1.00 86.19 263 ASP A N 1
ATOM 1991 C CA . ASP A 1 263 ? 5.305 0.536 -16.941 1.00 86.19 263 ASP A CA 1
ATOM 1992 C C . ASP A 1 263 ? 6.089 0.811 -15.648 1.00 86.19 263 ASP A C 1
ATOM 1994 O O . ASP A 1 263 ? 5.641 0.467 -14.551 1.00 86.19 263 ASP A O 1
ATOM 1998 N N . CYS A 1 264 ? 7.246 1.474 -15.754 1.00 87.44 264 CYS A N 1
ATOM 1999 C CA . CYS A 1 264 ? 8.054 1.855 -14.596 1.00 87.44 264 CYS A CA 1
ATOM 2000 C C . CYS A 1 264 ? 7.333 2.894 -13.731 1.00 87.44 264 CYS A C 1
ATOM 2002 O O . CYS A 1 264 ? 7.307 2.759 -12.509 1.00 87.44 264 CYS A O 1
ATOM 2004 N N . ALA A 1 265 ? 6.717 3.905 -14.351 1.00 87.62 265 ALA A N 1
ATOM 2005 C CA . ALA A 1 265 ? 5.932 4.913 -13.644 1.00 87.62 265 ALA A CA 1
ATOM 2006 C C . ALA A 1 265 ? 4.729 4.282 -12.926 1.00 87.62 265 ALA A C 1
ATOM 2008 O O . ALA A 1 265 ? 4.443 4.624 -11.780 1.00 87.62 265 ALA A O 1
ATOM 2009 N N . THR A 1 266 ? 4.068 3.316 -13.566 1.00 90.75 266 THR A N 1
ATOM 2010 C CA . THR A 1 266 ? 2.950 2.568 -12.983 1.00 90.75 266 THR A CA 1
ATOM 2011 C C . THR A 1 266 ? 3.390 1.730 -11.788 1.00 90.75 266 THR A C 1
ATOM 2013 O O . THR A 1 266 ? 2.717 1.731 -10.756 1.00 90.75 266 THR A O 1
ATOM 2016 N N . LEU A 1 267 ? 4.526 1.034 -11.891 1.00 92.56 267 LEU A N 1
ATOM 2017 C CA . LEU A 1 267 ? 5.087 0.270 -10.779 1.00 92.56 267 LEU A CA 1
ATOM 2018 C C . LEU A 1 267 ? 5.450 1.179 -9.599 1.00 92.56 267 LEU A C 1
ATOM 2020 O O . LEU A 1 267 ? 5.061 0.883 -8.470 1.00 92.56 267 LEU A O 1
ATOM 2024 N N . GLU A 1 268 ? 6.158 2.285 -9.844 1.00 92.00 268 GLU A N 1
ATOM 2025 C CA . GLU A 1 268 ? 6.512 3.230 -8.777 1.00 92.00 268 GLU A CA 1
ATOM 2026 C C . GLU A 1 268 ? 5.264 3.824 -8.120 1.00 92.00 268 GLU A C 1
ATOM 2028 O O . GLU A 1 268 ? 5.197 3.890 -6.890 1.00 92.00 268 GLU A O 1
ATOM 2033 N N . ALA A 1 269 ? 4.244 4.173 -8.910 1.00 92.44 269 ALA A N 1
ATOM 2034 C CA . ALA A 1 269 ? 2.995 4.693 -8.376 1.00 92.44 269 ALA A CA 1
ATOM 2035 C C . ALA A 1 269 ? 2.252 3.655 -7.520 1.00 92.44 269 ALA A C 1
ATOM 2037 O O . ALA A 1 269 ? 1.793 3.971 -6.420 1.00 92.44 269 ALA A O 1
ATOM 2038 N N . ALA A 1 270 ? 2.179 2.406 -7.988 1.00 95.44 270 ALA A N 1
ATOM 2039 C CA . ALA A 1 270 ? 1.567 1.299 -7.260 1.00 95.44 270 ALA A CA 1
ATOM 2040 C C . ALA A 1 270 ? 2.270 1.025 -5.920 1.00 95.44 270 ALA A C 1
ATOM 2042 O O . ALA A 1 270 ? 1.611 0.884 -4.888 1.00 95.44 270 ALA A O 1
ATOM 2043 N N . VAL A 1 271 ? 3.606 1.008 -5.911 1.00 95.56 271 VAL A N 1
ATOM 2044 C CA . VAL A 1 271 ? 4.402 0.825 -4.687 1.00 95.56 271 VAL A CA 1
ATOM 2045 C C . VAL A 1 271 ? 4.185 1.996 -3.727 1.00 95.56 271 VAL A C 1
ATOM 2047 O O . VAL A 1 271 ? 3.847 1.781 -2.562 1.00 95.56 271 VAL A O 1
ATOM 2050 N N . ALA A 1 272 ? 4.293 3.235 -4.214 1.00 94.12 272 ALA A N 1
ATOM 2051 C CA . ALA A 1 272 ? 4.138 4.431 -3.389 1.00 94.12 272 ALA A CA 1
ATOM 2052 C C . ALA A 1 272 ? 2.731 4.554 -2.779 1.00 94.12 272 ALA A C 1
ATOM 2054 O O . ALA A 1 272 ? 2.588 5.007 -1.644 1.00 94.12 272 ALA A O 1
ATOM 2055 N N . LEU A 1 273 ? 1.689 4.105 -3.482 1.00 96.06 273 LEU A N 1
ATOM 2056 C CA . LEU A 1 273 ? 0.307 4.127 -2.993 1.00 96.06 273 LEU A CA 1
ATOM 2057 C C . LEU A 1 273 ? -0.132 2.828 -2.307 1.00 96.06 273 LEU A C 1
ATOM 2059 O O . LEU A 1 273 ? -1.294 2.721 -1.917 1.00 96.06 273 LEU A O 1
ATOM 2063 N N . THR A 1 274 ? 0.770 1.870 -2.085 1.00 97.94 274 THR A N 1
ATOM 2064 C CA . THR A 1 274 ? 0.473 0.711 -1.234 1.00 97.94 274 THR A CA 1
ATOM 2065 C C . THR A 1 274 ? 0.358 1.170 0.221 1.00 97.94 274 THR A C 1
ATOM 2067 O O . THR A 1 274 ? 1.277 1.771 0.787 1.00 97.94 274 THR A O 1
ATOM 2070 N N . ALA A 1 275 ? -0.799 0.934 0.831 1.00 96.88 275 ALA A N 1
ATOM 2071 C CA . ALA A 1 275 ? -1.106 1.341 2.191 1.00 96.88 275 ALA A CA 1
ATOM 2072 C C . ALA A 1 275 ? -0.397 0.435 3.203 1.00 96.88 275 ALA A C 1
ATOM 2074 O O . ALA A 1 275 ? -0.461 -0.791 3.125 1.00 96.88 275 ALA A O 1
ATOM 2075 N N . LEU A 1 276 ? 0.247 1.059 4.186 1.00 96.00 276 LEU A N 1
ATOM 2076 C CA . LEU A 1 276 ? 0.851 0.395 5.331 1.00 96.00 276 LEU A CA 1
ATOM 2077 C C . LEU A 1 276 ? 0.085 0.805 6.578 1.00 96.00 276 LEU A C 1
ATOM 2079 O O . LEU A 1 276 ? 0.013 1.996 6.872 1.00 96.00 276 LEU A O 1
ATOM 2083 N N . LEU A 1 277 ? -0.442 -0.168 7.313 1.00 91.56 277 LEU A N 1
ATOM 2084 C CA . LEU A 1 277 ? -1.091 0.071 8.591 1.00 91.56 277 LEU A CA 1
ATOM 2085 C C . LEU A 1 277 ? -0.094 -0.234 9.713 1.00 91.56 277 LEU A C 1
ATOM 2087 O O . LEU A 1 277 ? 0.095 -1.385 10.093 1.00 91.56 277 LEU A O 1
ATOM 2091 N N . GLY A 1 278 ? 0.575 0.797 10.231 1.00 87.88 278 GLY A N 1
ATOM 2092 C CA . GLY A 1 278 ? 1.503 0.629 11.353 1.00 87.88 278 GLY A CA 1
ATOM 2093 C C . GLY A 1 278 ? 0.792 0.120 12.621 1.00 87.88 278 GLY A C 1
ATOM 2094 O O . GLY A 1 278 ? -0.411 0.362 12.777 1.00 87.88 278 GLY A O 1
ATOM 2095 N N . PRO A 1 279 ? 1.509 -0.524 13.568 1.00 88.50 279 PRO A N 1
ATOM 2096 C CA . PRO A 1 279 ? 0.915 -1.045 14.806 1.00 88.50 279 PRO A CA 1
ATOM 2097 C C . PRO A 1 279 ? 0.099 0.001 15.579 1.00 88.50 279 PRO A C 1
ATOM 2099 O O . PRO A 1 279 ? -1.012 -0.280 16.025 1.00 88.50 279 PRO A O 1
ATOM 2102 N N . GLN A 1 280 ? 0.606 1.236 15.662 1.00 88.06 280 GLN A N 1
ATOM 2103 C CA . GLN A 1 280 ? -0.092 2.345 16.319 1.00 88.06 280 GLN A CA 1
ATOM 2104 C C . GLN A 1 280 ? -1.363 2.756 15.575 1.00 88.06 280 GLN A C 1
ATOM 2106 O O . GLN A 1 280 ? -2.400 2.978 16.197 1.00 88.06 280 GLN A O 1
ATOM 2111 N N . THR A 1 281 ? -1.328 2.803 14.239 1.00 89.50 281 THR A N 1
ATOM 2112 C CA . THR A 1 281 ? -2.528 3.109 13.451 1.00 89.50 281 THR A CA 1
ATOM 2113 C C . THR A 1 281 ? -3.586 2.023 13.619 1.00 89.50 281 THR A C 1
ATOM 2115 O O . THR A 1 281 ? -4.761 2.342 13.777 1.00 89.50 281 THR A O 1
ATOM 2118 N N . PHE A 1 282 ? -3.193 0.747 13.639 1.00 90.00 282 PHE A N 1
ATOM 2119 C CA . PHE A 1 282 ? -4.132 -0.348 13.882 1.00 90.00 282 PHE A CA 1
ATOM 2120 C C . PHE A 1 282 ? -4.785 -0.245 15.269 1.00 90.00 282 PHE A C 1
ATOM 2122 O O . PHE A 1 282 ? -6.005 -0.389 15.387 1.00 90.00 282 PHE A O 1
ATOM 2129 N N . SER A 1 283 ? -4.004 0.064 16.309 1.00 89.38 283 SER A N 1
ATOM 2130 C CA . SER A 1 283 ? -4.525 0.327 17.656 1.00 89.38 283 SER A CA 1
ATOM 2131 C C . SER A 1 283 ? -5.522 1.489 17.676 1.00 89.38 283 SER A C 1
ATOM 2133 O O . SER A 1 283 ? -6.616 1.331 18.220 1.00 89.38 283 SER A O 1
ATOM 2135 N N . ALA A 1 284 ? -5.190 2.613 17.032 1.00 89.56 284 ALA A N 1
ATOM 2136 C CA . ALA A 1 284 ? -6.060 3.787 16.941 1.00 89.56 284 ALA A CA 1
ATOM 2137 C C . ALA A 1 284 ? -7.374 3.474 16.202 1.00 89.56 284 ALA A C 1
ATOM 2139 O O . ALA A 1 284 ? -8.456 3.796 16.688 1.00 89.56 284 ALA A O 1
ATOM 2140 N N . VAL A 1 285 ? -7.314 2.753 15.075 1.00 90.81 285 VAL A N 1
ATOM 2141 C CA . VAL A 1 285 ? -8.511 2.296 14.344 1.00 90.81 285 VAL A CA 1
ATOM 2142 C C . VAL A 1 285 ? -9.401 1.429 15.240 1.00 90.81 285 VAL A C 1
ATOM 2144 O O . VAL A 1 285 ? -10.612 1.646 15.307 1.00 90.81 285 VAL A O 1
ATOM 2147 N N . ARG A 1 286 ? -8.826 0.474 15.984 1.00 89.00 286 ARG A N 1
ATOM 2148 C CA . ARG A 1 286 ? -9.604 -0.359 16.919 1.00 89.00 286 ARG A CA 1
ATOM 2149 C C . ARG A 1 286 ? -10.203 0.448 18.062 1.00 89.00 286 ARG A C 1
ATOM 2151 O O . ARG A 1 286 ? -11.315 0.135 18.486 1.00 89.00 286 ARG A O 1
ATOM 2158 N N . HIS A 1 287 ? -9.477 1.439 18.573 1.00 89.38 287 HIS A N 1
ATOM 2159 C CA . HIS A 1 287 ? -9.980 2.344 19.599 1.00 89.38 287 HIS A CA 1
ATOM 2160 C C . HIS A 1 287 ? -11.204 3.108 19.083 1.00 89.38 287 HIS A C 1
ATOM 2162 O O . HIS A 1 287 ? -12.275 2.973 19.669 1.00 89.38 287 HIS A O 1
ATOM 2168 N N . LEU A 1 288 ? -11.092 3.782 17.933 1.00 89.25 288 LEU A N 1
ATOM 2169 C CA . LEU A 1 288 ? -12.193 4.523 17.305 1.00 89.25 288 LEU A CA 1
ATOM 2170 C C . LEU A 1 288 ? -13.444 3.652 17.108 1.00 89.25 288 LEU A C 1
ATOM 2172 O O . LEU A 1 288 ? -14.538 4.059 17.499 1.00 89.25 288 LEU A O 1
ATOM 2176 N N . ARG A 1 289 ? -13.283 2.410 16.631 1.00 88.81 289 ARG A N 1
ATOM 2177 C CA . ARG A 1 289 ? -14.404 1.466 16.469 1.00 88.81 289 ARG A CA 1
ATOM 2178 C C . ARG A 1 289 ? -15.073 1.055 17.773 1.00 88.81 289 ARG A C 1
ATOM 2180 O O . ARG A 1 289 ? -16.295 0.927 17.818 1.00 88.81 289 ARG A O 1
ATOM 2187 N N . LYS A 1 290 ? -14.301 0.841 18.842 1.00 88.12 290 LYS A N 1
ATOM 2188 C CA . LYS A 1 290 ? -14.875 0.552 20.167 1.00 88.12 290 LYS A CA 1
ATOM 2189 C C . LYS A 1 290 ? -15.702 1.737 20.664 1.00 88.12 290 LYS A C 1
ATOM 2191 O O . LYS A 1 290 ? -16.795 1.532 21.186 1.00 88.12 290 LYS A O 1
ATOM 2196 N N . THR A 1 291 ? -15.207 2.956 20.463 1.00 87.69 291 THR A N 1
ATOM 2197 C CA . THR A 1 291 ? -15.887 4.189 20.876 1.00 87.69 291 THR A CA 1
ATOM 2198 C C . THR A 1 291 ? -17.177 4.420 20.087 1.00 87.69 291 THR A C 1
ATOM 2200 O O . THR A 1 291 ? -18.196 4.769 20.678 1.00 87.69 291 THR A O 1
ATOM 2203 N N . GLU A 1 292 ? -17.170 4.183 18.773 1.00 86.44 292 GLU A N 1
ATOM 2204 C CA . GLU A 1 292 ? -18.370 4.241 17.923 1.00 86.44 292 GLU A CA 1
ATOM 2205 C C . GLU A 1 292 ? -19.422 3.215 18.347 1.00 86.44 292 GLU A C 1
ATOM 2207 O O . GLU A 1 292 ? -20.591 3.566 18.520 1.00 86.44 292 GLU A O 1
ATOM 2212 N N . LYS A 1 293 ? -19.003 1.968 18.593 1.00 86.25 293 LYS A N 1
ATOM 2213 C CA . LYS A 1 293 ? -19.903 0.910 19.063 1.00 86.25 293 LYS A CA 1
ATOM 2214 C C . LYS A 1 293 ? -20.553 1.277 20.400 1.00 86.25 293 LYS A C 1
ATOM 2216 O O . LYS A 1 293 ? -21.771 1.198 20.522 1.00 86.25 293 LYS A O 1
ATOM 2221 N N . ALA A 1 294 ? -19.764 1.757 21.362 1.00 85.06 294 ALA A N 1
ATOM 2222 C CA . ALA A 1 294 ? -20.279 2.196 22.658 1.00 85.06 294 ALA A CA 1
ATOM 2223 C C . ALA A 1 294 ? -21.275 3.364 22.526 1.00 85.06 294 ALA A C 1
ATOM 2225 O O . ALA A 1 294 ? -22.296 3.384 23.208 1.00 85.06 294 ALA A O 1
ATOM 2226 N N . ARG A 1 295 ? -21.025 4.324 21.623 1.00 84.62 295 ARG A N 1
ATOM 2227 C CA . ARG A 1 295 ? -21.961 5.435 21.359 1.00 84.62 295 ARG A CA 1
ATOM 2228 C C . ARG A 1 295 ? -23.280 4.952 20.757 1.00 84.62 295 ARG A C 1
ATOM 2230 O O . ARG A 1 295 ? -24.335 5.421 21.178 1.00 84.62 295 ARG A O 1
ATOM 2237 N N . SER A 1 296 ? -23.219 4.006 19.819 1.00 82.69 296 SER A N 1
ATOM 2238 C CA . SER A 1 296 ? -24.409 3.416 19.197 1.00 82.69 296 SER A CA 1
ATOM 2239 C C . SER A 1 296 ? -25.261 2.635 20.204 1.00 82.69 296 SER A C 1
ATOM 2241 O O . SER A 1 296 ? -26.484 2.732 20.157 1.00 82.69 296 SER A O 1
ATOM 2243 N N . GLU A 1 297 ? -24.637 1.927 21.150 1.00 83.50 297 GLU A N 1
ATOM 2244 C CA . GLU A 1 297 ? -25.331 1.168 22.203 1.00 83.50 297 GLU A CA 1
ATOM 2245 C C . GLU A 1 297 ? -26.002 2.067 23.259 1.00 83.50 297 GLU A C 1
ATOM 2247 O O . GLU A 1 297 ? -27.009 1.678 23.846 1.00 83.50 297 GLU A O 1
ATOM 2252 N N . ILE A 1 298 ? -25.486 3.281 23.478 1.00 82.00 298 ILE A N 1
ATOM 2253 C CA . ILE A 1 298 ? -26.032 4.246 24.452 1.00 82.00 298 ILE A CA 1
ATOM 2254 C C . ILE A 1 298 ? -27.161 5.107 23.840 1.00 82.00 298 ILE A C 1
ATOM 2256 O O . ILE A 1 298 ? -27.842 5.839 24.555 1.00 82.00 298 ILE A O 1
ATOM 2260 N N . GLY A 1 299 ? -27.416 5.009 22.528 1.00 66.25 299 GLY A N 1
ATOM 2261 C CA . GLY A 1 299 ? -28.503 5.741 21.866 1.00 66.25 299 GLY A CA 1
ATOM 2262 C C . GLY A 1 299 ? -28.294 7.258 21.804 1.00 66.25 299 GLY A C 1
ATOM 2263 O O . GLY A 1 299 ? -29.262 8.005 21.682 1.00 66.25 299 GLY A O 1
ATOM 2264 N N . MET A 1 300 ? -27.048 7.730 21.900 1.00 50.28 300 MET A N 1
ATOM 2265 C CA . MET A 1 300 ? -26.727 9.152 21.760 1.00 50.28 300 MET A CA 1
ATOM 2266 C C . MET A 1 300 ? -26.682 9.528 20.268 1.00 50.28 300 MET A C 1
ATOM 2268 O O . MET A 1 300 ? -25.825 8.998 19.554 1.00 50.28 300 MET A O 1
ATOM 2272 N N . PRO A 1 301 ? -27.577 10.407 19.774 1.00 48.09 301 PRO A N 1
ATOM 2273 C CA . PRO A 1 301 ? -27.533 10.878 18.394 1.00 48.09 301 PRO A CA 1
ATOM 2274 C C . PRO A 1 301 ? -26.327 11.802 18.155 1.00 48.09 301 PRO A C 1
ATOM 2276 O O . PRO A 1 301 ? -25.825 12.436 19.086 1.00 48.09 301 PRO A O 1
ATOM 2279 N N . HIS A 1 302 ? -25.871 11.812 16.899 1.00 51.75 302 HIS A N 1
ATOM 2280 C CA . HIS A 1 302 ? -24.752 12.602 16.376 1.00 51.75 302 HIS A CA 1
ATOM 2281 C C . HIS A 1 302 ? -24.932 14.114 16.528 1.00 51.75 302 HIS A C 1
ATOM 2283 O O . HIS A 1 302 ? -26.074 14.595 16.351 1.00 51.75 302 HIS A O 1
#

Solvent-accessible surface area (backbone atoms only — not comparable to full-atom values): 16652 Å² total; per-residue (Å²): 145,65,69,69,60,59,56,57,55,63,65,65,78,59,84,82,62,73,78,75,59,64,61,46,70,79,62,76,62,81,87,71,95,65,80,94,69,88,72,74,100,69,81,86,73,75,73,50,73,66,56,51,50,48,54,53,63,67,54,57,51,50,66,52,26,44,42,50,16,30,46,26,33,28,69,67,35,53,69,58,14,24,53,26,20,41,50,18,28,52,54,37,70,74,44,100,55,60,58,44,46,45,15,23,25,27,29,26,29,12,54,19,23,49,72,72,68,37,60,68,61,15,48,54,26,20,53,54,13,43,54,32,30,53,52,43,46,65,47,40,84,71,58,76,75,72,76,69,91,49,54,80,63,50,47,59,44,43,74,74,43,45,65,80,62,47,48,64,51,43,51,49,55,37,47,46,39,49,47,40,35,51,38,32,51,49,45,41,47,47,66,72,62,71,43,55,83,36,69,70,47,49,53,48,44,52,55,48,33,56,53,39,27,74,71,67,32,74,85,28,46,67,29,49,49,53,65,55,71,92,62,95,62,54,64,60,63,62,27,42,48,33,41,54,40,43,51,50,49,58,57,48,51,71,60,41,70,81,66,49,44,72,68,53,43,45,44,53,50,22,39,72,65,38,60,70,70,25,52,65,46,50,51,42,52,54,49,55,51,53,53,51,52,54,39,63,75,68,68,63,80,133

Radius of gyration: 22.98 Å; Cα contacts (8 Å, |Δi|>4): 312; chains: 1; bounding box: 73×39×68 Å